Protein AF-A0A3D8J7H8-F1 (afdb_monomer)

Nearest PDB structures (foldseek):
  7yo5-assembly1_B  TM=2.382E-01  e=1.992E+00  Homo sapiens

Organism: NCBI:txid137778

Structure (mmCIF, N/CA/C/O backbone):
data_AF-A0A3D8J7H8-F1
#
_entry.id   AF-A0A3D8J7H8-F1
#
loop_
_atom_site.group_PDB
_atom_site.id
_atom_site.type_symbol
_atom_site.label_atom_id
_atom_site.label_alt_id
_atom_site.label_comp_id
_atom_site.label_asym_id
_atom_site.label_entity_id
_atom_site.label_seq_id
_atom_site.pdbx_PDB_ins_code
_atom_site.Cartn_x
_atom_site.Cartn_y
_atom_site.Cartn_z
_atom_site.occupancy
_atom_site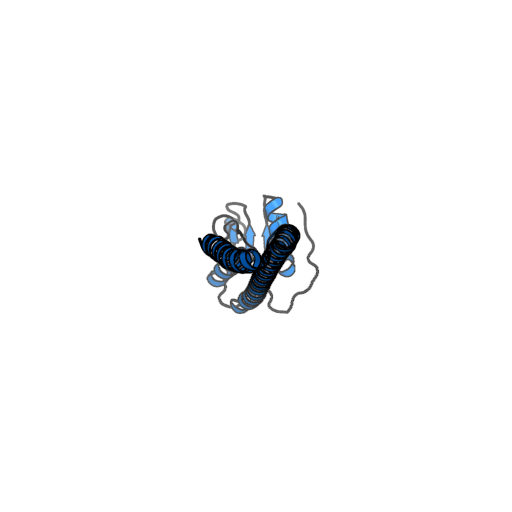.B_iso_or_equiv
_atom_site.auth_seq_id
_atom_site.auth_comp_id
_atom_site.auth_asym_id
_atom_site.auth_atom_id
_atom_site.pdbx_PDB_model_num
ATOM 1 N N . MET A 1 1 ? 0.463 18.679 -15.966 1.00 35.81 1 MET A N 1
ATOM 2 C CA . MET A 1 1 ? 1.624 17.836 -15.620 1.00 35.81 1 MET A CA 1
ATOM 3 C C . MET A 1 1 ? 2.153 18.378 -14.302 1.00 35.81 1 MET A C 1
ATOM 5 O O . MET A 1 1 ? 2.547 19.534 -14.281 1.00 35.81 1 MET A O 1
ATOM 9 N N . PHE A 1 2 ? 1.996 17.644 -13.198 1.00 34.00 2 PHE A N 1
ATOM 10 C CA . PHE A 1 2 ? 2.448 18.079 -11.871 1.00 34.00 2 PHE A CA 1
ATOM 11 C C . PHE A 1 2 ? 3.769 17.370 -11.563 1.00 34.00 2 PHE A C 1
ATOM 13 O O . PHE A 1 2 ? 3.772 16.162 -11.346 1.00 34.00 2 PHE A O 1
ATOM 20 N N . GLU A 1 3 ? 4.879 18.104 -11.587 1.00 35.47 3 GLU A N 1
ATOM 21 C CA . GLU A 1 3 ? 6.181 17.609 -11.134 1.00 35.47 3 GLU A CA 1
ATOM 22 C C . GLU A 1 3 ? 6.319 17.891 -9.635 1.00 35.47 3 GLU A C 1
ATOM 24 O O . GLU A 1 3 ? 6.460 19.035 -9.206 1.00 35.47 3 GLU A O 1
ATOM 29 N N . LEU A 1 4 ? 6.230 16.838 -8.823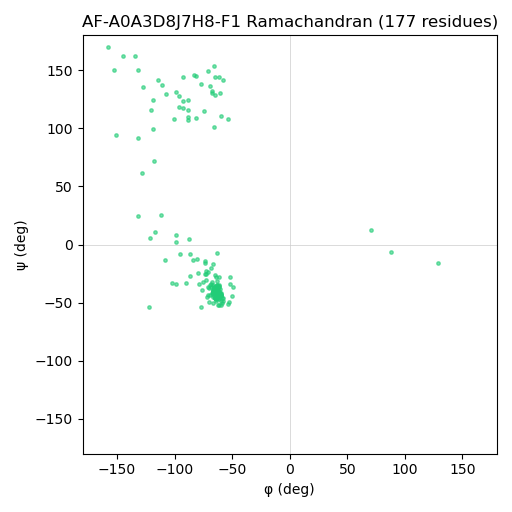 1.00 43.84 4 LEU A N 1
ATOM 30 C CA . LEU A 1 4 ? 6.545 16.896 -7.399 1.00 43.84 4 LEU A CA 1
ATOM 31 C C . LEU A 1 4 ? 8.068 16.777 -7.257 1.00 43.84 4 LEU A C 1
ATOM 33 O O . LEU A 1 4 ? 8.630 15.716 -7.515 1.00 43.84 4 LEU A O 1
ATOM 37 N N . GLN A 1 5 ? 8.743 17.869 -6.891 1.00 46.62 5 GLN A N 1
ATOM 38 C CA . GLN A 1 5 ? 10.196 17.866 -6.690 1.00 46.62 5 GLN A CA 1
ATOM 39 C C . GLN A 1 5 ? 10.588 17.019 -5.456 1.00 46.62 5 GLN A C 1
ATOM 41 O O . GLN A 1 5 ? 9.991 17.204 -4.388 1.00 46.62 5 GLN A O 1
ATOM 46 N N . PRO A 1 6 ? 11.588 16.121 -5.561 1.00 49.47 6 PRO A N 1
ATOM 47 C CA . PRO A 1 6 ? 12.093 15.356 -4.427 1.00 49.47 6 PRO A CA 1
ATOM 48 C C . PRO A 1 6 ? 13.011 16.220 -3.547 1.00 49.47 6 PRO A C 1
ATOM 50 O O . PRO A 1 6 ? 13.825 16.989 -4.050 1.00 49.47 6 PRO A O 1
ATOM 53 N N . GLN A 1 7 ? 12.871 16.101 -2.223 1.00 43.84 7 GLN A N 1
ATOM 54 C CA . GLN A 1 7 ? 13.865 16.589 -1.262 1.00 43.84 7 GLN A CA 1
ATOM 55 C C . GLN A 1 7 ? 14.816 15.435 -0.937 1.00 43.84 7 GLN A C 1
ATOM 57 O O . GLN A 1 7 ? 14.366 14.370 -0.512 1.00 43.84 7 GLN A O 1
ATOM 62 N N . ASP A 1 8 ? 16.108 15.662 -1.162 1.00 45.88 8 ASP A N 1
ATOM 63 C CA . ASP A 1 8 ? 17.180 14.671 -1.078 1.00 45.88 8 ASP A CA 1
ATOM 64 C C . ASP A 1 8 ? 17.402 14.153 0.355 1.00 45.88 8 ASP A C 1
ATOM 66 O O . ASP A 1 8 ? 18.074 14.777 1.174 1.00 45.88 8 ASP A O 1
ATOM 70 N N . PHE A 1 9 ? 16.879 12.959 0.635 1.00 44.41 9 PHE A N 1
ATOM 71 C CA . PHE A 1 9 ? 17.296 12.103 1.748 1.00 44.41 9 PHE A CA 1
ATOM 72 C C . PHE A 1 9 ? 17.612 10.703 1.208 1.00 44.41 9 PHE A C 1
ATOM 74 O O . PHE A 1 9 ? 16.943 9.741 1.569 1.00 44.41 9 PHE A O 1
ATOM 81 N N . LYS A 1 10 ? 18.596 10.569 0.310 1.00 48.72 10 LYS A N 1
ATOM 82 C CA . LYS A 1 10 ? 19.075 9.241 -0.107 1.00 48.72 10 LYS A CA 1
ATOM 83 C C . LYS A 1 10 ? 20.337 8.850 0.643 1.00 48.72 10 LYS A C 1
ATOM 85 O O . LYS A 1 10 ? 21.297 9.621 0.702 1.00 48.72 10 LYS A O 1
ATOM 90 N N . LYS A 1 11 ? 20.343 7.630 1.180 1.00 52.53 11 LYS A N 1
ATOM 91 C CA . LYS A 1 11 ? 21.582 6.909 1.469 1.00 52.53 11 LYS A CA 1
ATOM 92 C C . LYS A 1 11 ? 22.030 6.232 0.175 1.00 52.53 11 LYS A C 1
ATOM 94 O O . LYS A 1 11 ? 21.217 5.837 -0.658 1.00 52.53 11 LYS A O 1
ATOM 99 N N . ASP A 1 12 ? 23.339 6.149 -0.012 1.00 44.75 12 ASP A N 1
ATOM 100 C CA . ASP A 1 12 ? 23.938 5.542 -1.197 1.00 44.75 12 ASP A CA 1
ATOM 101 C C . ASP A 1 12 ? 23.491 4.067 -1.286 1.00 44.75 12 ASP A C 1
ATOM 103 O O . ASP A 1 12 ? 23.830 3.262 -0.416 1.00 44.75 12 ASP A O 1
ATOM 107 N N . GLY A 1 13 ? 22.645 3.739 -2.272 1.00 59.44 13 GLY A N 1
ATOM 108 C CA . GLY A 1 13 ? 22.038 2.412 -2.449 1.00 59.44 13 GLY A CA 1
ATOM 109 C C . GLY A 1 13 ? 20.513 2.377 -2.617 1.00 59.44 13 GLY A C 1
ATOM 110 O O . GLY A 1 13 ? 20.009 1.364 -3.092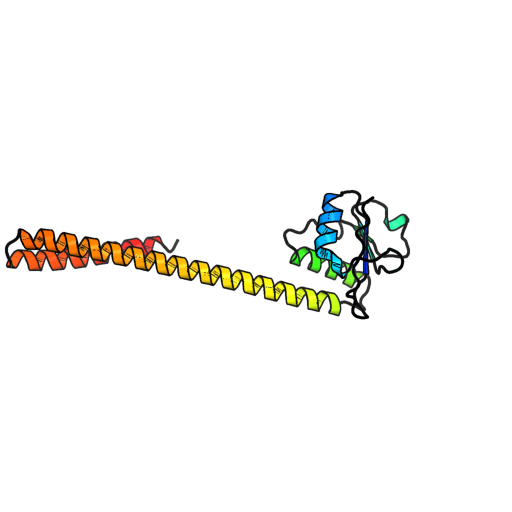 1.00 59.44 13 GLY A O 1
ATOM 111 N N . ASP A 1 14 ? 19.778 3.443 -2.284 1.00 71.75 14 ASP A N 1
ATOM 112 C CA . ASP A 1 14 ? 18.305 3.425 -2.300 1.00 71.75 14 ASP A CA 1
ATOM 113 C C . ASP A 1 14 ? 17.701 3.349 -3.715 1.00 71.75 14 ASP A C 1
ATOM 115 O O . ASP A 1 14 ? 18.084 4.110 -4.612 1.00 71.75 14 ASP A O 1
ATOM 119 N N . VAL A 1 15 ? 16.676 2.505 -3.882 1.00 80.62 15 VAL A N 1
ATOM 120 C CA . VAL A 1 15 ? 15.962 2.293 -5.154 1.00 80.62 15 VAL A CA 1
ATOM 121 C C . VAL A 1 15 ? 15.316 3.591 -5.648 1.00 80.62 15 VAL A C 1
ATOM 123 O O . VAL A 1 15 ? 14.664 4.317 -4.895 1.00 80.62 15 VAL A O 1
ATOM 126 N N . GLY A 1 16 ? 15.544 3.930 -6.914 1.00 88.81 16 GLY A N 1
ATOM 127 C CA . GLY A 1 16 ? 14.945 5.055 -7.623 1.00 88.81 16 GLY A CA 1
ATOM 128 C C . GLY A 1 16 ? 13.734 4.626 -8.444 1.00 88.81 16 GLY A C 1
ATOM 129 O O . GLY A 1 16 ? 13.821 3.733 -9.279 1.00 88.81 16 GLY A O 1
ATOM 130 N N . ILE A 1 17 ? 12.611 5.307 -8.253 1.00 90.94 17 ILE A N 1
ATOM 131 C CA . ILE A 1 17 ? 11.351 5.031 -8.938 1.00 90.94 17 ILE A CA 1
ATOM 132 C C . ILE A 1 17 ? 10.958 6.253 -9.755 1.00 90.94 17 ILE A C 1
ATOM 134 O O . ILE A 1 17 ? 10.793 7.344 -9.208 1.00 90.94 17 ILE A O 1
ATOM 138 N N . TYR A 1 18 ? 10.740 6.072 -11.053 1.00 92.75 18 TYR A N 1
ATOM 139 C CA . TYR A 1 18 ? 10.070 7.082 -11.864 1.00 92.75 18 TYR A CA 1
ATOM 140 C C . TYR A 1 18 ? 8.568 6.789 -11.910 1.00 92.75 18 TYR A C 1
ATOM 142 O O . TYR A 1 18 ? 8.142 5.745 -12.403 1.00 92.75 18 TYR A O 1
ATOM 150 N N . LEU A 1 19 ? 7.751 7.704 -11.387 1.00 93.00 19 LEU A N 1
ATOM 151 C CA . LEU A 1 19 ? 6.294 7.564 -11.377 1.00 93.00 19 LEU A CA 1
ATOM 152 C C . LEU A 1 19 ? 5.684 8.303 -12.573 1.00 93.00 19 LEU A C 1
ATOM 154 O O . LEU A 1 19 ? 5.798 9.524 -12.680 1.00 93.00 19 LEU A O 1
ATOM 158 N N . HIS A 1 20 ? 5.005 7.570 -13.453 1.00 91.75 20 HIS A N 1
ATOM 159 C CA . HIS A 1 20 ? 4.349 8.126 -14.632 1.00 91.75 20 HIS A CA 1
ATOM 160 C C . HIS A 1 20 ? 2.915 7.618 -14.748 1.00 91.75 20 HIS A C 1
ATOM 162 O O . HI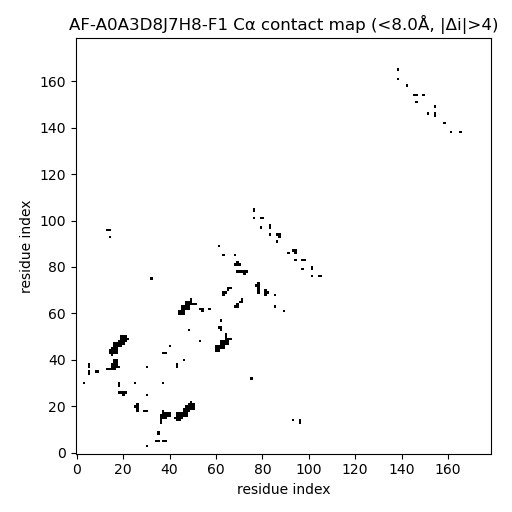S A 1 20 ? 2.674 6.589 -15.371 1.00 91.75 20 HIS A O 1
ATOM 168 N N . CYS A 1 21 ? 1.953 8.348 -14.185 1.00 90.25 21 CYS A N 1
ATOM 169 C CA . CYS A 1 21 ? 0.542 7.970 -14.262 1.00 90.25 21 CYS A CA 1
ATOM 170 C C . CYS A 1 21 ? -0.281 8.974 -15.082 1.00 90.25 21 CYS A C 1
ATOM 172 O O . CYS A 1 21 ? -0.092 10.186 -14.970 1.00 90.25 21 CYS A O 1
ATOM 174 N N . HIS A 1 22 ? -1.231 8.475 -15.871 1.00 90.56 22 HIS A N 1
ATOM 175 C CA . HIS A 1 22 ? -2.290 9.261 -16.493 1.00 90.56 22 HIS A CA 1
ATOM 176 C C . HIS A 1 22 ? -3.370 9.631 -15.471 1.00 90.56 22 HIS A C 1
ATOM 178 O O . HIS A 1 22 ? -3.866 10.759 -15.467 1.00 90.56 22 HIS A O 1
ATOM 184 N N . ASN A 1 23 ? -3.715 8.710 -14.567 1.00 87.88 23 ASN A N 1
ATOM 185 C CA . ASN A 1 23 ? -4.638 8.981 -13.477 1.00 87.88 23 ASN A CA 1
ATOM 186 C C . ASN A 1 23 ? -3.963 9.839 -12.396 1.00 87.88 23 ASN A C 1
ATOM 188 O O . ASN A 1 23 ? -3.038 9.408 -11.700 1.00 87.88 23 ASN A O 1
ATOM 192 N N . ILE A 1 24 ? -4.474 11.059 -12.219 1.00 87.38 24 ILE A N 1
ATOM 193 C CA . ILE A 1 24 ? -3.940 12.025 -11.256 1.00 87.38 24 ILE A CA 1
ATOM 194 C C . ILE A 1 24 ? -4.045 11.542 -9.805 1.00 87.38 24 ILE A C 1
ATOM 196 O O . ILE A 1 24 ? -3.143 11.802 -9.015 1.00 87.38 24 ILE A O 1
ATOM 200 N N . PHE A 1 25 ? -5.098 10.800 -9.453 1.00 87.31 25 PHE A N 1
ATOM 201 C CA . PHE A 1 25 ? -5.273 10.278 -8.100 1.00 87.31 25 PHE A CA 1
ATOM 202 C C . PHE A 1 25 ? -4.234 9.205 -7.795 1.00 87.31 25 PHE A C 1
ATOM 204 O O . PHE A 1 25 ? -3.599 9.265 -6.749 1.00 87.31 25 PHE A O 1
ATOM 211 N N . LEU A 1 26 ? -3.979 8.293 -8.740 1.00 86.50 26 LEU A N 1
ATOM 212 C CA . LEU A 1 26 ? -2.907 7.304 -8.597 1.00 86.50 26 LEU A CA 1
ATOM 213 C C . LEU A 1 26 ? -1.543 7.984 -8.473 1.00 86.50 26 LEU A C 1
ATOM 215 O O . LEU A 1 26 ? -0.760 7.620 -7.600 1.00 86.50 26 LEU A O 1
ATOM 219 N N . SER A 1 27 ? -1.283 9.007 -9.292 1.00 87.19 27 SER A N 1
ATOM 220 C CA . SER A 1 27 ? -0.038 9.774 -9.219 1.00 87.19 27 SER A CA 1
ATOM 221 C C . SER A 1 27 ? 0.159 10.438 -7.853 1.00 87.19 27 SER A C 1
ATOM 223 O O . SER A 1 27 ? 1.265 10.412 -7.321 1.00 87.19 27 SER A O 1
ATOM 225 N N . ILE A 1 28 ? -0.890 11.039 -7.284 1.00 84.62 28 ILE A N 1
ATOM 226 C CA . ILE A 1 28 ? -0.824 11.711 -5.980 1.00 84.62 28 ILE A CA 1
ATOM 227 C C . ILE A 1 28 ? -0.659 10.684 -4.858 1.00 84.62 28 ILE A C 1
ATOM 229 O O . ILE A 1 28 ? 0.225 10.834 -4.018 1.00 84.62 28 ILE A O 1
ATOM 233 N N . SER A 1 29 ? -1.486 9.636 -4.847 1.00 86.44 29 SER A N 1
ATOM 234 C CA . SER A 1 29 ? -1.472 8.615 -3.800 1.00 86.44 29 SER A CA 1
ATOM 235 C C . SER A 1 29 ? -0.142 7.870 -3.759 1.00 86.44 29 SER A C 1
ATOM 237 O O . SER A 1 29 ? 0.503 7.828 -2.713 1.00 86.44 29 SER A O 1
ATOM 239 N N . LEU A 1 30 ? 0.316 7.337 -4.895 1.00 87.50 30 LEU A N 1
ATOM 240 C CA . LEU A 1 30 ? 1.605 6.648 -4.968 1.00 87.50 30 LEU A CA 1
ATOM 241 C C . LEU A 1 30 ? 2.761 7.616 -4.723 1.00 87.50 30 LEU A C 1
ATOM 243 O O . LEU A 1 30 ? 3.710 7.267 -4.029 1.00 87.50 30 LEU A O 1
ATOM 247 N N . GLY A 1 31 ? 2.660 8.851 -5.220 1.00 88.44 31 GLY A N 1
ATOM 248 C CA . GLY A 1 31 ? 3.678 9.868 -4.988 1.00 88.44 31 GLY A CA 1
ATOM 249 C C . GLY A 1 31 ? 3.857 10.210 -3.506 1.00 88.44 31 GLY A C 1
ATOM 250 O O . GLY A 1 31 ? 4.978 10.441 -3.059 1.00 88.44 31 GLY A O 1
ATOM 251 N N . PHE A 1 32 ? 2.774 10.190 -2.725 1.00 86.62 32 PHE A N 1
ATOM 252 C CA . PHE A 1 32 ? 2.832 10.384 -1.278 1.00 86.62 32 PHE A CA 1
ATOM 253 C C . PHE A 1 32 ? 3.552 9.227 -0.574 1.00 86.62 32 PHE A C 1
ATOM 255 O O . PHE A 1 32 ? 4.474 9.469 0.204 1.00 86.62 32 PHE A O 1
ATOM 262 N N . TYR A 1 33 ? 3.171 7.978 -0.863 1.00 85.25 33 TYR A N 1
ATOM 263 C CA . TYR A 1 33 ? 3.754 6.810 -0.193 1.00 85.25 33 TYR A CA 1
ATOM 264 C C . TYR A 1 33 ? 5.190 6.509 -0.628 1.00 85.25 33 TYR A C 1
ATOM 266 O O . TYR A 1 33 ? 5.978 6.012 0.170 1.00 85.25 33 TYR A O 1
ATOM 274 N N . LEU A 1 34 ? 5.543 6.828 -1.874 1.00 86.56 34 LEU A N 1
ATOM 275 C CA . LEU A 1 34 ? 6.852 6.530 -2.456 1.00 86.56 34 LEU A CA 1
ATOM 276 C C . LEU A 1 34 ? 7.806 7.724 -2.430 1.00 86.56 34 LEU A C 1
ATOM 278 O O . LEU A 1 34 ? 8.873 7.641 -3.029 1.00 86.56 34 LEU A O 1
ATOM 282 N N . LYS A 1 35 ? 7.461 8.830 -1.757 1.00 85.00 35 LYS A N 1
ATOM 283 C CA . LYS A 1 35 ? 8.196 10.107 -1.823 1.00 85.00 35 LYS A CA 1
ATOM 284 C C . LYS A 1 35 ? 9.714 9.975 -1.623 1.00 85.00 35 LYS A C 1
ATOM 286 O O . LYS A 1 35 ? 10.459 10.690 -2.282 1.00 85.00 35 LYS A O 1
ATOM 291 N N . GLY A 1 36 ? 10.168 9.073 -0.748 1.00 82.88 36 GLY A N 1
ATOM 292 C CA . GLY A 1 36 ? 11.597 8.817 -0.500 1.00 82.88 36 GLY A CA 1
ATOM 293 C C . GLY A 1 36 ? 12.327 8.056 -1.618 1.00 82.88 36 GLY A C 1
ATOM 294 O O . GLY A 1 36 ? 13.551 8.078 -1.679 1.00 82.88 36 GLY A O 1
ATOM 295 N N . HIS A 1 37 ? 11.585 7.422 -2.524 1.00 84.94 37 HIS A N 1
ATOM 296 C CA . HIS A 1 37 ? 12.105 6.634 -3.641 1.00 84.94 37 HIS A CA 1
ATOM 297 C C . HIS A 1 37 ? 11.911 7.325 -4.998 1.00 84.94 37 HIS A C 1
ATOM 299 O O . HIS A 1 37 ? 12.506 6.890 -5.982 1.00 84.94 37 HIS A O 1
ATOM 305 N N . LEU A 1 38 ? 11.096 8.386 -5.084 1.00 90.44 38 LEU A N 1
ATOM 306 C CA . LEU A 1 38 ? 10.822 9.074 -6.348 1.00 90.44 38 LEU A CA 1
ATOM 307 C C . LEU A 1 38 ? 12.076 9.749 -6.911 1.00 90.44 38 LEU A C 1
ATOM 309 O O . LEU A 1 38 ? 12.721 10.547 -6.236 1.00 90.44 38 LEU A O 1
ATOM 313 N N . ASN A 1 39 ? 12.371 9.476 -8.178 1.00 90.25 39 ASN A N 1
ATOM 314 C CA . ASN A 1 39 ? 13.507 10.026 -8.903 1.00 90.25 39 ASN A CA 1
ATOM 315 C C . ASN A 1 39 ? 13.100 10.511 -10.298 1.00 90.25 39 ASN A C 1
ATOM 317 O O . ASN A 1 39 ? 12.062 10.134 -10.846 1.00 90.25 39 ASN A O 1
ATOM 321 N N . THR A 1 40 ? 13.956 11.342 -10.894 1.00 89.88 40 THR A N 1
ATOM 322 C CA . THR A 1 40 ? 13.876 11.655 -12.323 1.00 89.88 40 THR A CA 1
ATOM 323 C C . THR A 1 40 ? 14.171 10.405 -13.148 1.00 89.88 40 THR A C 1
ATOM 325 O O . THR A 1 40 ? 14.902 9.524 -12.696 1.00 89.88 40 THR A O 1
ATOM 328 N N . LEU A 1 41 ? 13.637 10.344 -14.371 1.00 87.56 41 LEU A N 1
ATOM 329 C CA . LEU A 1 41 ? 13.775 9.187 -15.262 1.00 87.56 41 LEU A CA 1
ATOM 330 C C . LEU A 1 41 ? 15.234 8.712 -15.405 1.00 87.56 41 LEU A C 1
ATOM 332 O O . LEU A 1 41 ? 15.496 7.523 -15.284 1.00 87.56 41 LEU A O 1
ATOM 336 N N . ASP A 1 42 ? 16.180 9.639 -15.575 1.00 85.88 42 ASP A N 1
ATOM 337 C CA . ASP A 1 42 ? 17.605 9.321 -15.775 1.00 85.88 42 ASP A CA 1
ATOM 338 C C . ASP A 1 42 ? 18.286 8.676 -14.554 1.00 85.88 42 ASP A C 1
ATOM 340 O O . ASP A 1 42 ? 19.381 8.131 -14.665 1.00 85.88 42 ASP A O 1
ATOM 344 N N . LYS A 1 43 ? 17.666 8.779 -13.373 1.00 86.00 43 LYS A N 1
ATOM 345 C CA . LYS A 1 43 ? 18.178 8.266 -12.092 1.00 86.00 43 LYS A CA 1
ATOM 346 C C . LYS A 1 43 ? 17.272 7.186 -11.494 1.00 86.00 43 LYS A C 1
ATOM 348 O O . LYS A 1 43 ? 17.392 6.879 -10.305 1.00 86.00 43 LYS A O 1
ATOM 353 N N . ALA A 1 44 ? 16.302 6.701 -12.259 1.00 88.56 44 ALA A N 1
ATOM 354 C CA . ALA A 1 44 ? 15.380 5.675 -11.812 1.00 88.56 44 ALA A CA 1
ATOM 355 C C . ALA A 1 44 ? 15.902 4.287 -12.188 1.00 88.56 44 ALA A C 1
ATOM 357 O O . ALA A 1 44 ? 16.477 4.104 -13.256 1.00 88.56 44 ALA A O 1
ATOM 358 N N . ASP A 1 45 ? 15.660 3.315 -11.317 1.00 86.50 45 ASP A N 1
ATOM 359 C CA . ASP A 1 45 ? 15.947 1.904 -11.559 1.00 86.50 45 ASP A CA 1
ATOM 360 C C . ASP A 1 45 ? 14.782 1.216 -12.280 1.00 86.50 45 ASP A C 1
ATOM 362 O O . ASP A 1 45 ? 14.987 0.239 -12.996 1.00 86.50 45 ASP A O 1
ATOM 366 N N . PHE A 1 46 ? 13.553 1.720 -12.110 1.00 89.88 46 PHE A N 1
ATOM 367 C CA . PHE A 1 46 ? 12.365 1.266 -12.836 1.00 89.88 46 PHE A CA 1
ATOM 368 C C . PHE A 1 46 ? 11.250 2.323 -12.856 1.00 89.88 46 PHE A C 1
ATOM 370 O O . PHE A 1 46 ? 11.303 3.347 -12.167 1.00 89.88 46 PHE A O 1
ATOM 377 N N . ILE A 1 47 ? 10.225 2.061 -13.668 1.00 91.31 47 ILE A N 1
ATOM 378 C CA . ILE A 1 47 ? 9.070 2.938 -13.880 1.00 91.31 47 ILE A CA 1
ATOM 379 C C . ILE A 1 47 ? 7.817 2.299 -13.281 1.00 91.31 47 ILE A C 1
ATOM 381 O O . ILE A 1 47 ? 7.580 1.117 -13.505 1.00 91.31 47 ILE A O 1
ATOM 385 N N . ILE A 1 48 ? 6.977 3.074 -12.592 1.00 92.94 48 ILE A N 1
ATOM 386 C CA . ILE A 1 48 ? 5.602 2.678 -12.239 1.00 92.94 48 ILE A CA 1
ATOM 387 C C . ILE A 1 48 ? 4.627 3.475 -13.103 1.00 92.94 48 ILE A C 1
ATOM 389 O O . ILE A 1 48 ? 4.731 4.703 -13.178 1.00 92.94 48 ILE A O 1
ATOM 393 N N . THR A 1 49 ? 3.674 2.801 -13.750 1.00 92.88 49 THR A N 1
ATOM 394 C CA . THR A 1 49 ? 2.730 3.464 -14.660 1.00 92.88 49 THR A CA 1
ATOM 395 C C . THR A 1 49 ? 1.385 2.750 -14.788 1.00 92.88 49 THR A C 1
ATOM 397 O O . THR A 1 49 ? 1.302 1.532 -14.689 1.00 92.88 49 THR A O 1
ATOM 400 N N . ASP A 1 50 ? 0.319 3.509 -15.046 1.00 91.19 50 ASP A N 1
ATOM 401 C CA . ASP A 1 50 ? -0.995 3.018 -15.494 1.00 91.19 50 ASP A CA 1
ATOM 402 C C . ASP A 1 50 ? -1.183 3.155 -17.023 1.00 91.19 50 ASP A C 1
ATOM 404 O O . ASP A 1 50 ? -2.242 2.829 -17.563 1.00 91.19 50 ASP A O 1
ATOM 408 N N . VAL A 1 51 ? -0.165 3.637 -17.745 1.00 89.50 51 VAL A N 1
ATOM 409 C CA . VAL A 1 51 ? -0.230 3.885 -19.187 1.00 89.50 51 VAL A CA 1
ATOM 410 C C . VAL A 1 51 ? 0.159 2.629 -19.957 1.00 89.50 51 VAL A C 1
ATOM 412 O O . VAL A 1 51 ? 1.301 2.171 -19.931 1.00 89.50 51 VAL A O 1
ATOM 415 N N . VAL A 1 52 ? -0.792 2.086 -20.712 1.00 85.69 52 VAL A N 1
ATOM 416 C CA . VAL A 1 52 ? -0.571 0.883 -21.523 1.00 85.69 52 VAL A CA 1
ATOM 417 C C . VAL A 1 52 ? 0.456 1.152 -22.632 1.00 85.69 52 VAL A C 1
ATOM 419 O O . VAL A 1 52 ? 0.454 2.212 -23.255 1.00 85.69 52 VAL A O 1
ATOM 422 N N . ASN A 1 53 ? 1.289 0.151 -22.940 1.00 80.88 53 ASN A N 1
ATOM 423 C CA . ASN A 1 53 ? 2.344 0.174 -23.968 1.00 80.88 53 ASN A CA 1
ATOM 424 C C . ASN A 1 53 ? 3.566 1.063 -23.664 1.00 80.88 53 ASN A C 1
ATOM 426 O O . ASN A 1 53 ? 4.390 1.264 -24.560 1.00 80.88 53 ASN A O 1
ATOM 430 N N . LEU A 1 54 ? 3.738 1.557 -22.434 1.00 79.56 54 LEU A N 1
ATOM 431 C CA . LEU A 1 54 ? 4.913 2.364 -22.081 1.00 79.56 54 LEU A CA 1
ATOM 432 C C . LEU A 1 54 ? 6.235 1.574 -22.169 1.00 79.56 54 LEU A C 1
ATOM 434 O O . LEU A 1 54 ? 7.273 2.140 -22.506 1.00 79.56 54 LEU A O 1
ATOM 438 N N . GLU A 1 55 ? 6.178 0.256 -21.975 1.00 72.50 55 GLU A N 1
ATOM 439 C CA . GLU A 1 55 ? 7.294 -0.688 -22.169 1.00 72.50 55 GLU A CA 1
ATOM 440 C C . GLU A 1 55 ? 7.961 -0.568 -23.544 1.00 72.50 55 GLU A C 1
ATOM 442 O O . GLU A 1 55 ? 9.174 -0.711 -23.671 1.00 72.50 55 GLU A O 1
ATOM 447 N N . LYS A 1 56 ? 7.187 -0.247 -24.590 1.00 75.62 56 LYS A N 1
ATOM 448 C CA . LYS A 1 56 ? 7.719 -0.077 -25.952 1.00 75.62 56 LYS A CA 1
ATOM 449 C C . LYS A 1 56 ? 8.556 1.195 -26.093 1.00 75.62 56 LYS A C 1
ATOM 451 O O . LYS A 1 56 ? 9.379 1.287 -26.997 1.00 75.62 56 LYS A O 1
ATOM 456 N N . LYS A 1 57 ? 8.315 2.185 -25.228 1.00 76.69 57 LYS A N 1
ATOM 457 C CA . LYS A 1 57 ? 9.000 3.482 -25.220 1.00 76.69 57 LYS A CA 1
ATOM 458 C C . LYS A 1 57 ? 10.248 3.462 -24.336 1.00 76.69 57 LYS A C 1
ATOM 460 O O . LYS A 1 57 ? 11.225 4.130 -24.660 1.00 76.69 57 LYS A O 1
ATOM 465 N N . TYR A 1 58 ? 10.224 2.696 -23.248 1.00 76.62 58 TYR A N 1
ATOM 466 C CA . TYR A 1 58 ? 11.311 2.617 -22.273 1.00 76.62 58 TYR A CA 1
ATOM 467 C C . TYR A 1 58 ? 11.882 1.200 -22.214 1.00 76.62 58 TYR A C 1
ATOM 469 O O . TYR A 1 58 ? 11.695 0.480 -21.247 1.00 76.62 58 TYR A O 1
ATOM 477 N N . THR A 1 59 ? 12.608 0.793 -23.257 1.00 72.50 59 THR A N 1
ATOM 478 C CA . THR A 1 59 ? 13.182 -0.564 -23.352 1.00 72.50 59 THR A CA 1
ATOM 479 C C . THR A 1 59 ? 14.385 -0.799 -22.435 1.00 72.50 59 THR A C 1
ATOM 481 O O . THR A 1 59 ? 14.819 -1.933 -22.269 1.00 72.50 59 THR A O 1
ATOM 484 N N . HIS A 1 60 ? 14.963 0.272 -21.889 1.00 76.31 60 HIS A N 1
ATOM 485 C CA . HIS A 1 60 ? 16.147 0.242 -21.028 1.00 76.31 60 HIS A CA 1
ATOM 486 C C . HIS A 1 60 ? 15.797 0.222 -19.537 1.00 76.31 60 HIS A C 1
ATOM 488 O O . HIS A 1 60 ? 16.696 0.061 -18.716 1.00 76.31 60 HIS A O 1
ATOM 494 N N . LEU A 1 61 ? 14.516 0.396 -19.193 1.00 81.44 61 LEU A N 1
ATOM 495 C CA . LEU A 1 61 ? 14.043 0.405 -17.819 1.00 81.44 61 LEU A CA 1
ATOM 496 C C . LEU A 1 61 ? 12.891 -0.587 -17.646 1.00 81.44 61 LEU A C 1
ATOM 498 O O . LEU A 1 61 ? 11.971 -0.612 -18.463 1.00 81.44 61 LEU A O 1
ATOM 502 N N . PRO A 1 62 ? 12.903 -1.379 -16.571 1.00 88.38 62 PRO A N 1
ATOM 503 C CA . PRO A 1 62 ? 11.761 -2.189 -16.184 1.00 88.38 62 PRO A CA 1
ATOM 504 C C . PRO A 1 62 ? 10.528 -1.313 -15.950 1.00 88.38 62 PRO A C 1
ATOM 506 O O . PRO A 1 62 ? 10.625 -0.221 -15.384 1.00 88.38 62 PRO A O 1
ATOM 509 N N . VAL A 1 63 ? 9.359 -1.802 -16.358 1.00 90.06 63 VAL A N 1
ATOM 510 C CA . VAL A 1 63 ? 8.085 -1.092 -16.199 1.00 90.06 63 VAL A CA 1
ATOM 511 C C . VAL A 1 63 ? 7.138 -1.941 -15.360 1.00 90.06 63 VAL A C 1
ATOM 513 O O . VAL A 1 63 ? 6.738 -3.025 -15.771 1.00 90.06 63 VAL A O 1
ATOM 516 N N . CYS A 1 64 ? 6.791 -1.426 -14.185 1.00 91.31 64 CYS A N 1
ATOM 517 C CA . CYS A 1 64 ? 5.771 -1.947 -13.290 1.00 91.31 64 CYS A CA 1
ATOM 518 C C . CYS A 1 64 ? 4.418 -1.335 -13.673 1.00 91.31 64 CYS A C 1
ATOM 520 O O . CYS A 1 64 ? 4.179 -0.135 -13.493 1.00 91.31 64 CYS A O 1
ATOM 522 N N . MET A 1 65 ? 3.536 -2.156 -14.233 1.00 90.44 65 MET A N 1
ATOM 523 C CA . MET A 1 65 ? 2.209 -1.749 -14.683 1.00 90.44 65 MET A CA 1
ATOM 524 C C . MET A 1 65 ? 1.177 -1.857 -13.557 1.00 90.44 65 MET A C 1
ATOM 526 O O . MET A 1 65 ? 0.936 -2.935 -13.006 1.00 90.44 65 MET A O 1
ATOM 530 N N . ILE A 1 66 ? 0.490 -0.755 -13.262 1.00 89.25 66 ILE A N 1
ATOM 531 C CA . ILE A 1 66 ? -0.631 -0.730 -12.320 1.00 89.25 66 ILE A CA 1
ATOM 532 C C . ILE A 1 66 ? -1.802 -1.527 -12.910 1.00 89.25 66 ILE A C 1
ATOM 534 O O . ILE A 1 66 ? -2.192 -1.329 -14.060 1.00 89.25 66 ILE A O 1
ATOM 538 N N . GLY A 1 67 ? -2.360 -2.440 -12.116 1.00 84.56 67 GLY A N 1
ATOM 539 C CA . GLY A 1 67 ? -3.410 -3.379 -12.514 1.00 84.56 67 GLY A CA 1
ATOM 540 C C . GLY A 1 67 ? -2.904 -4.699 -13.108 1.00 84.56 67 GLY A C 1
ATOM 541 O O . GLY A 1 67 ? -3.718 -5.590 -13.334 1.00 84.56 67 GLY A O 1
ATOM 542 N N . ARG A 1 68 ? -1.589 -4.843 -13.336 1.00 86.75 68 ARG A N 1
ATOM 543 C CA . ARG A 1 68 ? -0.957 -6.099 -13.783 1.00 86.75 68 ARG A CA 1
ATOM 544 C C . ARG A 1 68 ? 0.126 -6.573 -12.816 1.00 86.75 68 ARG A C 1
ATOM 546 O O . ARG A 1 68 ? 0.076 -7.708 -12.359 1.00 86.75 68 ARG A O 1
ATOM 553 N N . ASP A 1 69 ? 1.076 -5.692 -12.521 1.00 87.12 69 ASP A N 1
ATOM 554 C CA . ASP A 1 69 ? 2.231 -5.968 -11.663 1.00 87.12 69 ASP A CA 1
ATOM 555 C C . ASP A 1 69 ? 2.030 -5.360 -10.267 1.00 87.12 69 ASP A C 1
ATOM 557 O O . ASP A 1 69 ? 2.458 -5.930 -9.270 1.00 87.12 69 ASP A O 1
ATOM 561 N N . LEU A 1 70 ? 1.336 -4.217 -10.202 1.00 87.94 70 LEU A N 1
ATOM 562 C CA . LEU A 1 70 ? 0.903 -3.577 -8.964 1.00 87.94 70 LEU A CA 1
ATOM 563 C C . LEU A 1 70 ? -0.624 -3.498 -8.943 1.00 87.94 70 LEU A C 1
ATOM 565 O O . LEU A 1 70 ? -1.224 -2.618 -9.566 1.00 87.94 70 LEU A O 1
ATOM 569 N N . TYR A 1 71 ? -1.272 -4.423 -8.247 1.00 84.62 71 TYR A N 1
ATOM 570 C CA . TYR A 1 71 ? -2.712 -4.376 -8.013 1.00 84.62 71 TYR A CA 1
ATOM 571 C C . TYR A 1 71 ? -3.042 -3.253 -7.036 1.00 84.62 71 TYR A C 1
ATOM 573 O O . TYR A 1 71 ? -2.231 -2.939 -6.167 1.00 84.62 71 TYR A O 1
ATOM 581 N N . THR A 1 72 ? -4.230 -2.650 -7.173 1.00 71.81 72 THR A N 1
ATOM 582 C CA . THR A 1 72 ? -4.713 -1.621 -6.243 1.00 71.81 72 THR A CA 1
ATOM 583 C C . THR A 1 72 ? -4.648 -2.173 -4.818 1.00 71.81 72 THR A C 1
ATOM 585 O O . THR A 1 72 ? -5.422 -3.074 -4.493 1.00 71.81 72 THR A O 1
ATOM 588 N N . PRO A 1 73 ? -3.711 -1.692 -3.989 1.00 65.81 73 PRO A N 1
ATOM 589 C CA . PRO A 1 73 ? -3.439 -2.323 -2.713 1.00 65.81 73 PRO A CA 1
ATOM 590 C C . PRO A 1 73 ? -4.469 -1.859 -1.681 1.00 65.81 73 PRO A C 1
ATOM 592 O O . PRO A 1 73 ? -4.890 -0.699 -1.692 1.00 65.81 73 PRO A O 1
ATOM 595 N N . CYS A 1 74 ? -4.863 -2.751 -0.772 1.00 60.69 74 CYS A N 1
ATOM 596 C CA . CYS A 1 74 ? -5.760 -2.417 0.334 1.00 60.69 74 CYS A CA 1
ATOM 597 C C . CYS A 1 74 ? -4.991 -1.824 1.530 1.00 60.69 74 CYS A C 1
ATOM 599 O O . CYS A 1 74 ? -5.602 -1.239 2.425 1.00 60.69 74 CYS A O 1
ATOM 601 N N . SER A 1 75 ? -3.655 -1.939 1.545 1.00 79.81 75 SER A N 1
ATOM 602 C CA . SER A 1 75 ? -2.770 -1.346 2.555 1.00 79.81 75 SER A CA 1
ATOM 603 C C . SER A 1 75 ? -1.427 -0.880 1.977 1.00 79.81 75 SER A C 1
ATOM 605 O O . SER A 1 75 ? -0.992 -1.304 0.906 1.00 79.81 75 SER A O 1
ATOM 607 N N . VAL A 1 76 ? -0.725 -0.013 2.716 1.00 80.12 76 VAL A N 1
ATOM 608 C CA . VAL A 1 76 ? 0.641 0.416 2.360 1.00 80.12 76 VAL A CA 1
ATOM 609 C C . VAL A 1 76 ? 1.595 -0.779 2.352 1.00 80.12 76 VAL A C 1
ATOM 611 O O . VAL A 1 76 ? 2.419 -0.893 1.451 1.00 80.12 76 VAL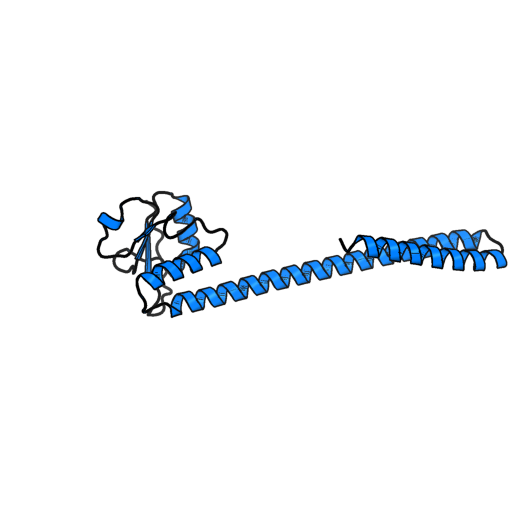 A O 1
ATOM 614 N N . TYR A 1 77 ? 1.454 -1.702 3.307 1.00 83.12 77 TYR A N 1
ATOM 615 C CA . TYR A 1 77 ? 2.263 -2.917 3.367 1.00 83.12 77 TYR A CA 1
ATOM 616 C C . TYR A 1 77 ? 2.139 -3.759 2.089 1.00 83.12 77 TYR A C 1
ATOM 618 O O . TYR A 1 77 ? 3.152 -4.120 1.494 1.00 83.12 77 TYR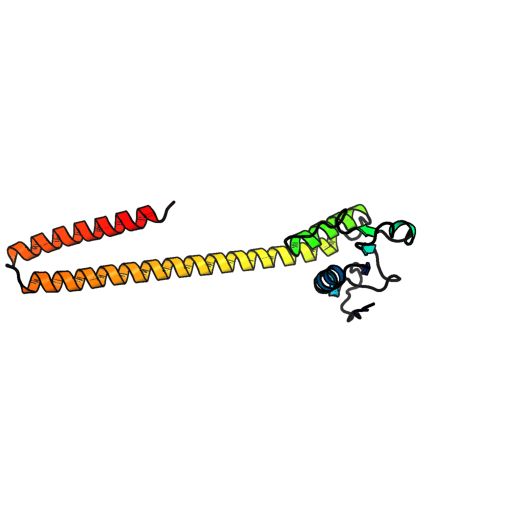 A O 1
ATOM 626 N N . GLU A 1 78 ? 0.912 -4.014 1.622 1.00 83.00 78 GLU A N 1
ATOM 627 C CA . GLU A 1 78 ? 0.668 -4.779 0.391 1.00 83.00 78 GLU A CA 1
ATOM 628 C C . GLU A 1 78 ? 1.265 -4.105 -0.845 1.00 83.00 78 GLU A C 1
ATOM 630 O O . GLU A 1 78 ? 1.760 -4.790 -1.739 1.00 83.00 78 GLU A O 1
ATOM 635 N N . MET A 1 79 ? 1.248 -2.770 -0.895 1.00 87.44 79 MET A N 1
ATOM 636 C CA . MET A 1 79 ? 1.889 -2.015 -1.969 1.00 87.44 79 MET A CA 1
ATOM 637 C C . MET A 1 79 ? 3.400 -2.272 -1.994 1.00 87.44 79 MET A C 1
ATOM 639 O O . MET A 1 79 ? 3.951 -2.626 -3.033 1.00 87.44 79 MET A O 1
ATOM 643 N N . PHE A 1 80 ? 4.073 -2.117 -0.851 1.00 86.00 80 PHE A N 1
ATOM 644 C CA . PHE A 1 80 ? 5.520 -2.320 -0.755 1.00 86.00 80 PHE A CA 1
ATOM 645 C C . PHE A 1 80 ? 5.921 -3.785 -0.965 1.00 86.00 80 PHE A C 1
ATOM 647 O O . PHE A 1 80 ? 6.978 -4.035 -1.538 1.00 86.00 80 PHE A O 1
ATOM 654 N N . ALA A 1 81 ? 5.084 -4.745 -0.564 1.00 84.88 81 ALA A N 1
ATOM 655 C CA . ALA A 1 81 ? 5.314 -6.164 -0.825 1.00 84.88 81 ALA A CA 1
ATOM 656 C C . ALA A 1 81 ? 5.281 -6.475 -2.330 1.00 84.88 81 ALA A C 1
ATOM 658 O O . ALA A 1 81 ? 6.211 -7.079 -2.850 1.00 84.88 81 ALA A O 1
ATOM 659 N N . GLN A 1 82 ? 4.274 -5.978 -3.053 1.00 88.12 82 GLN A N 1
ATOM 660 C CA . GLN A 1 82 ? 4.186 -6.163 -4.506 1.00 88.12 82 GLN A CA 1
ATOM 661 C C . GLN A 1 82 ? 5.327 -5.465 -5.256 1.00 88.12 82 GLN A C 1
ATOM 663 O O . GLN A 1 82 ? 5.855 -6.005 -6.227 1.00 88.12 82 GLN A O 1
ATOM 668 N N . LEU A 1 83 ? 5.745 -4.280 -4.800 1.00 87.19 83 LEU A N 1
ATOM 669 C CA . LEU A 1 83 ? 6.911 -3.595 -5.362 1.00 87.19 83 LEU A CA 1
ATOM 670 C C . LEU A 1 83 ? 8.210 -4.359 -5.094 1.00 87.19 83 LEU A C 1
ATOM 672 O O . LEU A 1 83 ? 9.047 -4.453 -5.991 1.00 87.19 83 LEU A O 1
ATOM 676 N N . HIS A 1 84 ? 8.367 -4.927 -3.895 1.00 83.94 84 HIS A N 1
ATOM 677 C CA . HIS A 1 84 ? 9.489 -5.806 -3.564 1.00 83.94 84 HIS A CA 1
ATOM 678 C C . HIS A 1 84 ? 9.502 -7.026 -4.484 1.00 83.94 84 HIS A C 1
ATOM 680 O O . HIS A 1 84 ? 10.538 -7.305 -5.088 1.00 83.94 84 HIS A O 1
ATOM 686 N N . ASP A 1 85 ? 8.364 -7.699 -4.656 1.00 84.81 85 ASP A N 1
ATOM 687 C CA . ASP A 1 85 ? 8.247 -8.861 -5.534 1.00 84.81 85 ASP A CA 1
ATOM 688 C C . ASP A 1 85 ? 8.610 -8.483 -6.971 1.00 84.81 85 ASP A C 1
ATOM 690 O O . ASP A 1 85 ? 9.493 -9.104 -7.563 1.00 84.81 85 ASP A O 1
ATOM 694 N N . PHE A 1 86 ? 8.004 -7.429 -7.528 1.00 86.19 86 PHE A N 1
ATOM 695 C CA . PHE A 1 86 ? 8.323 -6.943 -8.872 1.00 86.19 86 PHE A CA 1
ATOM 696 C C . PHE A 1 86 ? 9.824 -6.680 -9.030 1.00 86.19 86 PHE A C 1
ATOM 698 O O . PHE A 1 86 ? 10.463 -7.191 -9.951 1.00 86.19 86 PHE A O 1
ATOM 705 N N . TYR A 1 87 ? 10.411 -5.924 -8.104 1.00 78.19 87 TYR A N 1
ATOM 706 C CA . TYR A 1 87 ? 11.812 -5.541 -8.189 1.00 78.19 87 TYR A CA 1
ATOM 707 C C . TYR A 1 87 ? 12.760 -6.735 -8.010 1.00 78.19 87 TYR A C 1
ATOM 709 O O . TYR A 1 87 ? 13.786 -6.817 -8.683 1.00 78.19 87 TYR A O 1
ATOM 717 N N . SER A 1 88 ? 12.396 -7.710 -7.177 1.00 74.00 88 SER A N 1
ATOM 718 C CA . SER A 1 88 ? 13.165 -8.942 -6.961 1.00 74.00 88 SER A CA 1
ATOM 719 C C . SER A 1 88 ? 13.271 -9.800 -8.224 1.00 74.00 88 SER A C 1
ATOM 721 O O . SER A 1 88 ? 14.314 -10.409 -8.463 1.00 74.00 88 SER A O 1
ATOM 723 N N . HIS A 1 89 ? 12.228 -9.816 -9.060 1.00 71.62 89 HIS A N 1
ATOM 724 C CA . HIS A 1 89 ? 12.247 -10.511 -10.354 1.00 71.62 89 HIS A CA 1
ATOM 725 C C . HIS A 1 89 ? 13.114 -9.803 -11.400 1.00 71.62 89 HIS A C 1
ATOM 727 O O . HIS A 1 89 ? 13.601 -10.431 -12.339 1.00 71.62 89 HIS A O 1
ATOM 733 N N . VAL A 1 90 ? 13.297 -8.496 -11.243 1.00 69.94 90 VAL A N 1
ATOM 734 C CA . VAL A 1 90 ? 13.926 -7.622 -12.230 1.00 69.94 90 VAL A CA 1
ATOM 735 C C . VAL A 1 90 ? 15.401 -7.358 -11.909 1.00 69.94 90 VAL A C 1
ATOM 737 O O . VAL A 1 90 ? 16.217 -7.239 -12.822 1.00 69.94 90 VAL A O 1
ATOM 740 N N . ASN A 1 91 ? 15.772 -7.283 -10.628 1.00 62.41 91 ASN A N 1
ATOM 741 C CA . ASN A 1 91 ? 17.130 -6.967 -10.198 1.00 62.41 91 ASN A CA 1
ATOM 742 C C . ASN A 1 91 ? 17.466 -7.619 -8.838 1.00 62.41 91 ASN A C 1
ATOM 744 O O . ASN A 1 91 ? 17.231 -7.061 -7.766 1.00 62.41 91 ASN A O 1
ATOM 748 N N . ALA A 1 92 ? 18.088 -8.804 -8.870 1.00 53.69 92 ALA A N 1
ATOM 749 C CA . ALA A 1 92 ? 18.394 -9.622 -7.686 1.00 53.69 92 ALA A CA 1
ATOM 750 C C . ALA A 1 92 ? 19.374 -8.982 -6.668 1.00 53.69 92 ALA A C 1
ATOM 752 O O . ALA A 1 92 ? 19.601 -9.541 -5.595 1.00 53.69 92 ALA A O 1
ATOM 753 N N . LYS A 1 93 ? 19.983 -7.827 -6.979 1.00 50.78 93 LYS A N 1
ATOM 754 C CA . LYS A 1 93 ? 21.047 -7.206 -6.167 1.00 50.78 93 LYS A CA 1
ATOM 755 C C . LYS A 1 93 ? 20.580 -6.282 -5.029 1.00 50.78 93 LYS A C 1
ATOM 757 O O . LYS A 1 93 ? 21.433 -5.904 -4.233 1.00 50.78 93 LYS A O 1
ATOM 762 N N . GLN A 1 94 ? 19.293 -5.932 -4.897 1.00 54.22 94 GLN A N 1
ATOM 763 C CA . GLN A 1 94 ? 18.828 -5.008 -3.830 1.00 54.22 94 GLN A CA 1
ATOM 764 C C . GLN A 1 94 ? 17.597 -5.491 -3.033 1.00 54.22 94 GLN A C 1
ATOM 766 O O . GLN A 1 94 ? 16.905 -4.698 -2.396 1.00 54.22 94 GLN A O 1
ATOM 771 N N . VAL A 1 95 ? 17.368 -6.808 -2.985 1.00 51.84 95 VAL A N 1
ATOM 772 C CA . VAL A 1 95 ? 16.320 -7.474 -2.175 1.00 51.84 95 VAL A CA 1
ATOM 773 C C . VAL A 1 95 ? 16.348 -7.059 -0.692 1.00 51.84 95 VAL A C 1
ATOM 775 O O . VAL A 1 95 ? 15.308 -7.054 -0.032 1.00 51.84 95 VAL A O 1
ATOM 778 N N . SER A 1 96 ? 17.517 -6.672 -0.170 1.00 53.97 96 SER A N 1
ATOM 779 C CA . SER A 1 96 ? 17.718 -6.291 1.232 1.00 53.97 96 SER A CA 1
ATOM 780 C C . SER A 1 96 ? 17.136 -4.925 1.612 1.00 53.97 96 SER A C 1
ATOM 782 O O . SER A 1 96 ? 16.832 -4.720 2.784 1.00 53.97 96 SER A O 1
ATOM 784 N N . ILE A 1 97 ? 16.982 -3.998 0.659 1.00 55.25 97 ILE A N 1
ATOM 785 C CA . ILE A 1 97 ? 16.596 -2.601 0.940 1.00 55.25 97 ILE A CA 1
ATOM 786 C C . ILE A 1 97 ? 15.099 -2.521 1.243 1.00 55.25 97 ILE A C 1
ATOM 788 O O . ILE A 1 97 ? 14.708 -2.133 2.341 1.00 55.25 97 ILE A O 1
ATOM 792 N N . PHE A 1 98 ? 14.259 -3.041 0.344 1.00 54.91 98 PHE A N 1
ATOM 793 C CA . PHE A 1 98 ? 12.819 -3.143 0.593 1.00 54.91 98 PHE A CA 1
ATOM 794 C C . PHE A 1 98 ? 12.482 -4.098 1.756 1.00 54.91 98 PHE A C 1
ATOM 796 O O . PHE A 1 98 ? 11.460 -3.925 2.414 1.00 54.91 98 PHE A O 1
ATOM 803 N N . GLN A 1 99 ? 13.333 -5.091 2.058 1.00 59.44 99 GLN A N 1
ATOM 804 C CA . GLN A 1 99 ? 13.148 -5.967 3.223 1.00 59.44 99 GLN A CA 1
ATOM 805 C C . GLN A 1 99 ? 13.244 -5.214 4.554 1.00 59.44 99 GLN A C 1
ATOM 807 O O . GLN A 1 99 ? 12.487 -5.524 5.475 1.00 59.44 99 GLN A O 1
ATOM 812 N N . GLN A 1 100 ? 14.153 -4.243 4.670 1.00 62.91 100 GLN A N 1
ATOM 813 C CA . GLN A 1 100 ? 14.277 -3.431 5.882 1.00 62.91 100 GLN A CA 1
ATOM 814 C C . GLN A 1 100 ? 13.036 -2.553 6.079 1.00 62.91 100 GLN A C 1
ATOM 816 O O . GLN A 1 100 ? 12.450 -2.563 7.164 1.00 62.91 100 GLN A O 1
ATOM 821 N N . ASP A 1 101 ? 12.562 -1.894 5.021 1.00 62.28 101 ASP A N 1
ATOM 822 C CA . ASP A 1 101 ? 11.348 -1.071 5.083 1.00 62.28 101 ASP A CA 1
ATOM 823 C C . ASP A 1 101 ? 10.096 -1.909 5.397 1.00 62.28 101 ASP A C 1
ATOM 825 O O . ASP A 1 101 ? 9.286 -1.531 6.249 1.00 62.28 101 ASP A O 1
ATOM 829 N N . LEU A 1 102 ? 9.977 -3.109 4.815 1.00 62.59 102 LEU A N 1
ATOM 830 C CA . LEU A 1 102 ? 8.906 -4.065 5.128 1.00 62.59 102 LEU A CA 1
ATOM 831 C C . LEU A 1 102 ? 8.915 -4.503 6.601 1.00 62.59 102 LEU A C 1
ATOM 833 O O . LEU A 1 102 ? 7.850 -4.643 7.207 1.00 62.59 102 LEU A O 1
ATOM 837 N N . GLN A 1 103 ? 10.092 -4.703 7.202 1.00 66.06 103 GLN A N 1
ATOM 838 C CA . GLN A 1 103 ? 10.206 -5.051 8.623 1.00 66.06 103 GLN A CA 1
ATOM 839 C C . GLN A 1 103 ? 9.767 -3.897 9.532 1.00 66.06 103 GLN A C 1
ATOM 841 O O . GLN A 1 103 ? 9.039 -4.131 10.501 1.00 66.06 103 GLN A O 1
ATOM 846 N N . HIS A 1 104 ? 10.149 -2.660 9.207 1.00 65.88 104 HIS A N 1
ATOM 847 C CA . HIS A 1 104 ? 9.734 -1.474 9.958 1.00 65.88 104 HIS A CA 1
ATOM 848 C C . HIS A 1 104 ? 8.218 -1.231 9.877 1.00 65.88 104 HIS A C 1
ATOM 850 O O . HIS A 1 104 ? 7.587 -0.940 10.898 1.00 65.88 104 HIS A O 1
ATOM 856 N N . ILE A 1 105 ? 7.608 -1.410 8.700 1.00 63.12 105 ILE A N 1
ATOM 857 C CA . ILE A 1 105 ? 6.155 -1.273 8.513 1.00 63.12 105 ILE A CA 1
ATOM 858 C C . ILE A 1 105 ? 5.401 -2.356 9.299 1.00 63.12 105 ILE A C 1
ATOM 860 O O . ILE A 1 105 ? 4.476 -2.034 10.044 1.00 63.12 105 ILE A O 1
ATOM 864 N N . ASN A 1 106 ? 5.838 -3.618 9.224 1.00 63.34 106 ASN A N 1
ATOM 865 C CA . ASN A 1 106 ? 5.191 -4.727 9.936 1.00 63.34 106 ASN A CA 1
ATOM 866 C C . ASN A 1 106 ? 5.254 -4.553 11.466 1.00 63.34 106 ASN A C 1
ATOM 868 O O . ASN A 1 106 ? 4.280 -4.812 12.173 1.00 63.34 106 ASN A O 1
ATOM 872 N N . GLN A 1 107 ? 6.381 -4.065 11.996 1.00 61.59 107 GLN A N 1
ATOM 873 C CA . GLN A 1 107 ? 6.500 -3.742 13.422 1.00 61.59 107 GLN A CA 1
ATOM 874 C C . GLN A 1 107 ? 5.524 -2.638 13.834 1.00 61.59 107 GLN A C 1
ATOM 876 O O . GLN A 1 107 ? 4.864 -2.757 14.866 1.00 61.59 107 GLN A O 1
ATOM 881 N N . ASN A 1 108 ? 5.386 -1.591 13.022 1.00 63.03 108 ASN A N 1
ATOM 882 C CA . ASN A 1 108 ? 4.455 -0.504 13.305 1.00 63.03 108 ASN A CA 1
ATOM 883 C C . ASN A 1 108 ? 2.990 -0.958 13.240 1.00 63.03 108 ASN A C 1
ATOM 885 O O . ASN A 1 108 ? 2.223 -0.614 14.139 1.00 63.03 108 ASN A O 1
ATOM 889 N N . GLU A 1 109 ? 2.608 -1.794 12.272 1.00 60.53 109 GLU A N 1
ATOM 890 C CA . GLU A 1 109 ? 1.265 -2.388 12.215 1.00 60.53 109 GLU A CA 1
ATOM 891 C C . GLU A 1 109 ? 0.975 -3.266 13.439 1.00 60.53 109 GLU A C 1
ATOM 893 O O . GLU A 1 109 ? -0.055 -3.096 14.094 1.00 60.53 109 GLU A O 1
ATOM 898 N N . ARG A 1 110 ? 1.912 -4.137 13.842 1.00 59.84 110 ARG A N 1
ATOM 899 C CA . ARG A 1 110 ? 1.773 -4.950 15.066 1.00 59.84 110 ARG A CA 1
ATOM 900 C C . ARG A 1 110 ? 1.662 -4.096 16.329 1.00 59.84 110 ARG A C 1
ATOM 902 O O . ARG A 1 110 ? 0.903 -4.430 17.242 1.00 59.84 110 ARG A O 1
ATOM 909 N N . ASN A 1 111 ? 2.381 -2.980 16.392 1.00 60.78 111 ASN A N 1
ATOM 910 C CA . ASN A 1 111 ? 2.314 -2.043 17.513 1.00 60.78 111 ASN A CA 1
ATOM 911 C C . ASN A 1 111 ? 0.970 -1.297 17.564 1.00 60.78 111 ASN A C 1
ATOM 913 O O . ASN A 1 111 ? 0.449 -1.037 18.647 1.00 60.78 111 ASN A O 1
ATOM 917 N N . ILE A 1 112 ? 0.374 -0.979 16.413 1.00 64.25 112 ILE A N 1
ATOM 918 C CA . ILE A 1 112 ? -0.952 -0.349 16.340 1.00 64.25 112 ILE A CA 1
ATOM 919 C C . ILE A 1 112 ? -2.044 -1.352 16.731 1.00 64.25 112 ILE A C 1
ATOM 921 O O . ILE A 1 112 ? -2.884 -1.028 17.571 1.00 64.25 112 ILE A O 1
ATOM 925 N N . ILE A 1 113 ? -1.988 -2.581 16.211 1.00 63.34 113 ILE A N 1
ATOM 926 C CA . ILE A 1 113 ? -2.947 -3.651 16.532 1.00 63.34 113 ILE A CA 1
ATOM 927 C C . ILE A 1 113 ? -2.883 -4.009 18.022 1.00 63.34 113 ILE A C 1
ATOM 929 O O . ILE A 1 113 ? -3.913 -4.121 18.685 1.00 63.34 113 ILE A O 1
ATOM 933 N N . SER A 1 114 ? -1.683 -4.135 18.595 1.00 59.22 114 SER A N 1
ATOM 934 C CA . SER A 1 114 ? -1.532 -4.419 20.029 1.00 59.22 114 SER A CA 1
ATOM 935 C C . SER A 1 114 ? -2.054 -3.276 20.910 1.00 59.22 114 SER A C 1
ATOM 937 O O . SER A 1 114 ? -2.730 -3.538 21.908 1.00 59.22 114 SER A O 1
ATOM 939 N N . ARG A 1 115 ? -1.837 -2.010 20.523 1.00 61.44 115 ARG A N 1
ATOM 940 C CA . ARG A 1 115 ? -2.421 -0.847 21.216 1.00 61.44 115 ARG A CA 1
ATOM 941 C C . ARG A 1 115 ? -3.945 -0.828 21.134 1.00 61.44 115 ARG A C 1
ATOM 943 O O . ARG A 1 115 ? -4.587 -0.608 22.157 1.00 61.44 115 ARG A O 1
ATOM 950 N N . GLN A 1 116 ? -4.524 -1.094 19.964 1.00 63.72 116 GLN A N 1
ATOM 951 C CA . GLN A 1 116 ? -5.978 -1.176 19.793 1.00 63.72 116 GLN A CA 1
ATOM 952 C C . GLN A 1 116 ? -6.586 -2.288 20.653 1.00 63.72 116 GLN A C 1
ATOM 954 O O . GLN A 1 116 ? -7.538 -2.034 21.386 1.00 63.72 116 GLN A O 1
ATOM 959 N N . ASN A 1 117 ? -5.974 -3.474 20.665 1.00 63.41 117 ASN A N 1
ATOM 960 C CA . ASN A 1 117 ? -6.420 -4.586 21.506 1.00 63.41 117 ASN A CA 1
ATOM 961 C C . ASN A 1 117 ? -6.338 -4.251 23.004 1.00 63.41 117 ASN A C 1
ATOM 963 O O . ASN A 1 117 ? -7.243 -4.592 23.762 1.00 63.41 117 ASN A O 1
ATOM 967 N N . THR A 1 118 ? -5.291 -3.538 23.431 1.00 67.44 118 THR A N 1
ATOM 968 C CA . THR A 1 118 ? -5.127 -3.120 24.834 1.00 67.44 118 THR A CA 1
ATOM 969 C C . THR A 1 118 ? -6.196 -2.103 25.247 1.00 67.44 118 THR A C 1
ATOM 971 O O . THR A 1 118 ? -6.764 -2.214 26.331 1.00 67.44 118 THR A O 1
ATOM 974 N N . ILE A 1 119 ? -6.509 -1.138 24.374 1.00 68.50 119 ILE A N 1
ATOM 975 C CA . ILE A 1 119 ? -7.555 -0.131 24.610 1.00 68.50 119 ILE A CA 1
ATOM 976 C C . ILE A 1 119 ? -8.944 -0.782 24.637 1.00 68.50 119 ILE A C 1
ATOM 978 O O . ILE A 1 119 ? -9.778 -0.444 25.472 1.00 68.50 119 ILE A O 1
ATOM 982 N N . GLN A 1 120 ? -9.202 -1.747 23.755 1.00 66.44 120 GLN A N 1
ATOM 983 C CA . GLN A 1 120 ? -10.478 -2.456 23.734 1.00 66.44 120 GLN A CA 1
ATOM 984 C C . GLN A 1 120 ? -10.662 -3.314 24.994 1.00 66.44 120 GLN A C 1
ATOM 986 O O . GLN A 1 120 ? -11.736 -3.306 25.591 1.00 66.44 120 GLN A O 1
ATOM 991 N N . GLN A 1 121 ? -9.607 -3.991 25.459 1.00 65.56 121 GLN A N 1
ATOM 992 C CA . GLN A 1 121 ? -9.641 -4.741 26.717 1.00 65.56 121 GLN A CA 1
ATOM 993 C C . GLN A 1 121 ? -9.847 -3.837 27.938 1.00 65.56 121 GLN A C 1
ATOM 995 O O . GLN A 1 121 ? -10.606 -4.200 28.838 1.00 65.56 121 GLN A O 1
ATOM 1000 N N . SER A 1 122 ? -9.215 -2.659 27.982 1.00 66.56 122 SER A N 1
ATOM 1001 C CA . SER A 1 122 ? -9.396 -1.728 29.102 1.00 66.56 122 SER A CA 1
ATOM 1002 C C . SER A 1 122 ? -10.803 -1.126 29.143 1.00 66.56 122 SER A C 1
ATOM 1004 O O . SER A 1 122 ? -11.357 -0.978 30.233 1.00 66.56 122 SER A O 1
ATOM 1006 N N . LEU A 1 123 ? -11.404 -0.844 27.982 1.00 69.12 123 LEU A N 1
ATOM 1007 C CA . LEU A 1 123 ? -12.791 -0.381 27.870 1.00 69.12 123 LEU A CA 1
ATOM 1008 C C . LEU A 1 123 ? -13.785 -1.447 28.348 1.00 69.12 123 LEU A C 1
ATOM 1010 O O . LEU A 1 123 ? -14.632 -1.144 29.185 1.00 69.12 123 LEU A O 1
ATOM 1014 N N . ILE A 1 124 ? -13.624 -2.701 27.909 1.00 73.12 124 ILE A N 1
ATOM 1015 C CA . ILE A 1 124 ? -14.469 -3.825 28.353 1.00 73.12 124 ILE A CA 1
ATOM 1016 C C . ILE A 1 124 ? -14.366 -4.017 29.874 1.00 73.12 124 ILE A C 1
ATOM 1018 O O . ILE A 1 124 ? -15.375 -4.209 30.554 1.00 73.12 124 ILE A O 1
ATOM 1022 N N . TYR A 1 125 ? -13.154 -3.929 30.433 1.00 70.12 125 TYR A N 1
ATOM 1023 C CA . TYR A 1 125 ? -12.946 -4.070 31.875 1.00 70.12 125 TYR A CA 1
ATOM 1024 C C . TYR A 1 125 ? -13.573 -2.918 32.678 1.00 70.12 125 TYR A C 1
ATOM 1026 O O . TYR A 1 125 ? -14.150 -3.145 33.743 1.00 70.12 125 TYR A O 1
ATOM 1034 N N . GLN A 1 126 ? -13.486 -1.678 32.183 1.00 73.75 126 GLN A N 1
ATOM 1035 C CA . GLN A 1 126 ? -14.141 -0.532 32.821 1.00 73.75 126 GLN A CA 1
ATOM 1036 C C . GLN A 1 126 ? -15.666 -0.641 32.783 1.00 73.75 126 GLN A C 1
ATOM 1038 O O . GLN A 1 126 ? -16.312 -0.359 33.793 1.00 73.75 126 GLN A O 1
ATOM 1043 N N . GLU A 1 127 ? -16.232 -1.076 31.659 1.00 75.06 127 GLU A N 1
ATOM 1044 C CA . GLU A 1 127 ? -17.677 -1.230 31.490 1.00 75.06 127 GLU A CA 1
ATOM 1045 C C . GLU A 1 127 ? -18.239 -2.318 32.414 1.00 75.06 127 GLU A C 1
ATOM 1047 O O . GLU A 1 127 ? -19.194 -2.064 33.150 1.00 75.06 127 GLU A O 1
ATOM 1052 N N . GLN A 1 128 ? -17.577 -3.479 32.497 1.00 74.06 128 GLN A N 1
ATOM 1053 C CA . GLN A 1 128 ? -17.946 -4.532 33.451 1.00 74.06 128 GLN A CA 1
ATOM 1054 C C . GLN A 1 128 ? -17.866 -4.045 34.900 1.00 74.06 128 GLN A C 1
ATOM 1056 O O . GLN A 1 128 ? -18.755 -4.316 35.705 1.00 74.06 128 GLN A O 1
ATOM 1061 N N . ARG A 1 129 ? -16.829 -3.277 35.256 1.00 75.56 129 ARG A N 1
ATOM 1062 C CA . ARG A 1 129 ? -16.690 -2.753 36.620 1.00 75.56 129 ARG A CA 1
ATOM 1063 C C . ARG A 1 129 ? -17.789 -1.746 36.967 1.00 75.56 129 ARG A C 1
ATOM 1065 O O . ARG A 1 129 ? -18.295 -1.772 38.087 1.00 75.56 129 ARG A O 1
ATOM 1072 N N . ALA A 1 130 ? -18.168 -0.885 36.022 1.00 75.38 130 ALA A N 1
ATOM 1073 C CA . ALA A 1 130 ? -19.260 0.069 36.195 1.00 75.38 130 ALA A CA 1
ATOM 1074 C C . ALA A 1 130 ? -20.620 -0.6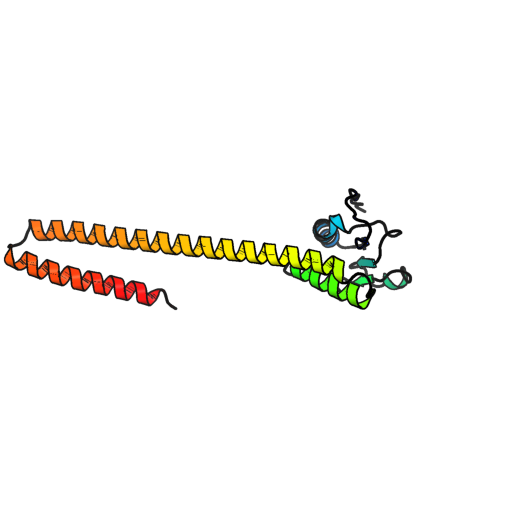38 36.321 1.00 75.38 130 ALA A C 1
ATOM 1076 O O . ALA A 1 130 ? -21.417 -0.284 37.191 1.00 75.38 130 ALA A O 1
ATOM 1077 N N . GLN A 1 131 ? -20.859 -1.673 35.512 1.00 74.38 131 GLN A N 1
ATOM 1078 C CA . GLN A 1 131 ? -22.077 -2.477 35.573 1.00 74.38 131 GLN A CA 1
ATOM 1079 C C . GLN A 1 131 ? -22.204 -3.216 36.914 1.00 74.38 131 GLN A C 1
ATOM 1081 O O . GLN A 1 131 ? -23.263 -3.172 37.539 1.00 74.38 131 GLN A O 1
ATOM 1086 N N . ASN A 1 132 ? -21.115 -3.813 37.406 1.00 76.94 132 ASN A N 1
ATOM 1087 C CA . ASN A 1 132 ? -21.102 -4.503 38.698 1.00 76.94 132 ASN A CA 1
ATOM 1088 C C . ASN A 1 132 ? -21.351 -3.529 39.865 1.00 76.94 132 ASN A C 1
ATOM 1090 O O . ASN A 1 132 ? -22.152 -3.814 40.755 1.00 76.94 132 ASN A O 1
ATOM 1094 N N . ALA A 1 133 ? -20.729 -2.344 39.836 1.00 78.06 133 ALA A N 1
ATOM 1095 C CA . ALA A 1 133 ? -20.943 -1.309 40.851 1.00 78.06 133 ALA A CA 1
ATOM 1096 C C . ALA A 1 133 ? -22.397 -0.801 40.871 1.00 78.06 133 ALA A C 1
ATOM 1098 O O . ALA A 1 133 ? -22.969 -0.578 41.940 1.00 78.06 133 ALA A O 1
ATOM 1099 N N . LEU A 1 134 ? -23.025 -0.659 39.697 1.00 79.38 134 LEU A N 1
ATOM 1100 C CA . LEU A 1 134 ? -24.437 -0.293 39.596 1.00 79.38 134 LEU A CA 1
ATOM 1101 C C . LEU A 1 134 ? -25.337 -1.377 40.207 1.00 79.38 134 LEU A C 1
ATOM 1103 O O . LEU A 1 134 ? -26.219 -1.050 41.001 1.00 79.38 134 LEU A O 1
ATOM 1107 N N . ILE A 1 135 ? -25.095 -2.654 39.897 1.00 78.06 135 ILE A N 1
ATOM 1108 C CA . ILE A 1 135 ? -25.861 -3.780 40.459 1.00 78.06 135 ILE A CA 1
ATOM 1109 C C . ILE A 1 135 ? -25.741 -3.815 41.988 1.00 78.06 135 ILE A C 1
ATOM 1111 O O . ILE A 1 135 ? -26.756 -3.949 42.673 1.00 78.06 135 ILE A O 1
ATOM 1115 N N . GLU A 1 136 ? -24.538 -3.634 42.540 1.00 79.44 136 GLU A N 1
ATOM 1116 C CA . GLU A 1 136 ? -24.347 -3.562 43.995 1.00 79.44 136 GLU A CA 1
ATOM 1117 C C . GLU A 1 136 ? -25.100 -2.387 44.626 1.00 79.44 136 GLU A C 1
ATOM 1119 O O . GLU A 1 136 ? -25.734 -2.558 45.668 1.00 79.44 136 GLU A O 1
ATOM 1124 N N . SER A 1 137 ? -25.094 -1.212 43.988 1.00 81.12 137 SER A N 1
ATOM 1125 C CA . SER A 1 137 ? -25.828 -0.047 44.496 1.00 81.12 137 SER A CA 1
ATOM 1126 C C . SER A 1 137 ? -27.345 -0.275 44.517 1.00 81.12 137 SER A C 1
ATOM 1128 O O . SER A 1 137 ? -28.004 0.036 45.510 1.00 81.12 137 SER A O 1
ATOM 1130 N N . ILE A 1 138 ? -27.897 -0.905 43.471 1.00 79.75 138 ILE A N 1
ATOM 1131 C CA . ILE A 1 138 ? -29.321 -1.256 43.391 1.00 79.75 138 ILE A CA 1
ATOM 1132 C C . ILE A 1 138 ? -29.668 -2.285 44.471 1.00 79.75 138 ILE A C 1
ATOM 1134 O O . ILE A 1 138 ? -30.695 -2.153 45.141 1.00 79.75 138 ILE A O 1
ATOM 1138 N N . LYS A 1 139 ? -28.803 -3.288 44.670 1.00 79.19 139 LYS A N 1
ATOM 1139 C CA . LYS A 1 139 ? -28.960 -4.304 45.715 1.00 79.19 139 LYS A CA 1
ATOM 1140 C C . LYS A 1 139 ? -29.007 -3.668 47.105 1.00 79.19 139 LYS A C 1
ATOM 1142 O O . LYS A 1 139 ? -29.935 -3.940 47.860 1.00 79.19 139 LYS A O 1
ATOM 1147 N N . GLN A 1 140 ? -28.050 -2.798 47.431 1.00 81.38 140 GLN A N 1
ATOM 1148 C CA . GLN A 1 140 ? -27.985 -2.140 48.740 1.00 81.38 140 GLN A CA 1
ATOM 1149 C C . GLN A 1 140 ? -29.199 -1.243 49.008 1.00 81.38 140 GLN A C 1
ATOM 1151 O O . GLN A 1 140 ? -29.750 -1.277 50.110 1.00 81.38 140 GLN A O 1
ATOM 1156 N N . GLU A 1 141 ? -29.638 -0.472 48.010 1.00 83.88 141 GLU A N 1
ATOM 1157 C CA . GLU A 1 141 ? -30.805 0.404 48.151 1.00 83.88 141 GLU A CA 1
ATOM 1158 C C . GLU A 1 141 ? -32.085 -0.411 48.380 1.00 83.88 141 GLU A C 1
ATOM 1160 O O . GLU A 1 141 ? -32.838 -0.146 49.319 1.00 83.88 141 GLU A O 1
ATOM 1165 N N . LYS A 1 142 ? -32.296 -1.480 47.599 1.00 78.06 142 LYS A N 1
ATOM 1166 C CA . LYS A 1 142 ? -33.456 -2.366 47.773 1.00 78.06 142 LYS A CA 1
ATOM 1167 C C . LYS A 1 142 ? -33.439 -3.123 49.093 1.00 78.06 142 LYS A C 1
ATOM 1169 O O . LYS A 1 142 ? -34.490 -3.279 49.714 1.00 78.06 142 LYS A O 1
ATOM 1174 N N . MET A 1 143 ? -32.264 -3.531 49.561 1.00 73.88 143 MET A N 1
ATOM 1175 C CA . MET A 1 143 ? -32.116 -4.166 50.867 1.00 73.88 143 MET A CA 1
ATOM 1176 C C . MET A 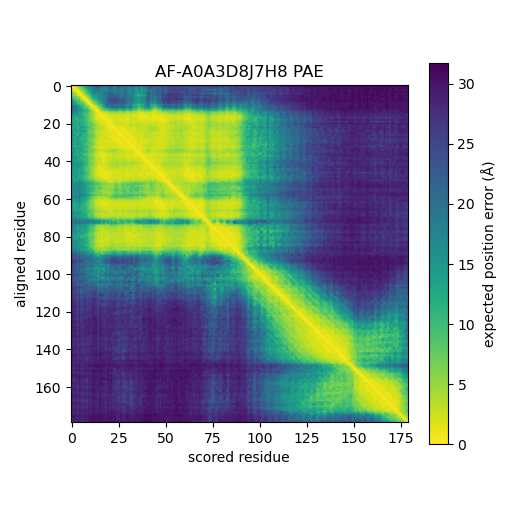1 143 ? -32.484 -3.198 51.996 1.00 73.88 143 MET A C 1
ATOM 1178 O O . MET A 1 143 ? -33.253 -3.557 52.882 1.00 73.88 143 MET A O 1
ATOM 1182 N N . ARG A 1 144 ? -32.044 -1.934 51.929 1.00 77.94 144 ARG A N 1
ATOM 1183 C CA . ARG A 1 144 ? -32.463 -0.897 52.889 1.00 77.94 144 ARG A CA 1
ATOM 1184 C C . ARG A 1 144 ? -33.971 -0.658 52.892 1.00 77.94 144 ARG A C 1
ATOM 1186 O O . ARG A 1 144 ? -34.547 -0.544 53.974 1.00 77.94 144 ARG A O 1
ATOM 1193 N N . GLU A 1 145 ? -34.610 -0.586 51.724 1.00 78.25 145 GLU A N 1
ATOM 1194 C CA . GLU A 1 145 ? -36.070 -0.424 51.630 1.00 78.25 145 GLU A CA 1
ATOM 1195 C C . GLU A 1 145 ? -36.824 -1.589 52.291 1.00 78.25 145 GLU A C 1
ATOM 1197 O O . GLU A 1 145 ? -37.798 -1.365 53.011 1.00 78.25 145 GLU A O 1
ATOM 1202 N N . LEU A 1 146 ? -36.360 -2.826 52.087 1.00 67.81 146 LEU A N 1
ATOM 1203 C CA . LEU A 1 146 ? -36.983 -4.030 52.645 1.00 67.81 146 LEU A CA 1
ATOM 1204 C C . LEU A 1 146 ? -36.775 -4.137 54.162 1.00 67.81 146 LEU A C 1
ATOM 1206 O O . LEU A 1 146 ? -37.725 -4.405 54.899 1.00 67.81 146 LEU A O 1
ATOM 1210 N N . LEU A 1 147 ? -35.564 -3.859 54.649 1.00 67.12 147 LEU A N 1
ATOM 1211 C CA . LEU A 1 147 ? -35.235 -3.884 56.079 1.00 67.12 147 LEU A CA 1
ATOM 1212 C C . LEU A 1 147 ? -36.014 -2.839 56.884 1.00 67.12 147 LEU A C 1
ATOM 1214 O O . LEU A 1 147 ? -36.356 -3.070 58.041 1.00 67.12 147 LEU A O 1
ATOM 1218 N N . ARG A 1 148 ? -36.341 -1.697 56.270 1.00 68.25 148 ARG A N 1
ATOM 1219 C CA . ARG A 1 148 ? -37.094 -0.619 56.922 1.00 68.25 148 ARG A CA 1
ATOM 1220 C C . ARG A 1 148 ? -38.555 -0.991 57.227 1.00 68.25 148 ARG A C 1
AT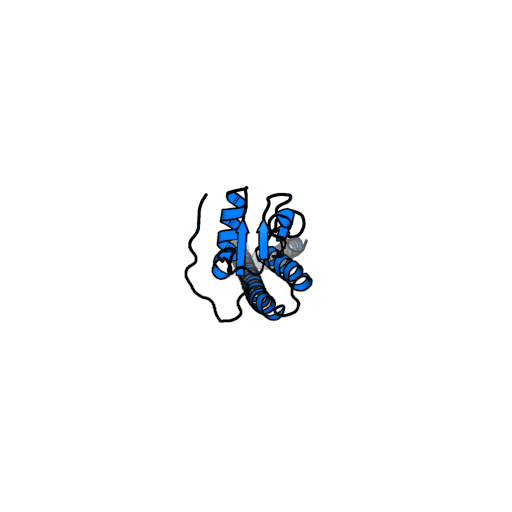OM 1222 O O . ARG A 1 148 ? -39.155 -0.359 58.091 1.00 68.25 148 ARG A O 1
ATOM 1229 N N . ASN A 1 149 ? -39.108 -2.006 56.555 1.00 64.25 149 ASN A N 1
ATOM 1230 C CA . ASN A 1 149 ? -40.536 -2.344 56.595 1.00 64.25 149 ASN A CA 1
ATOM 1231 C C . ASN A 1 149 ? -40.851 -3.772 57.096 1.00 64.25 149 ASN A C 1
ATOM 1233 O O . ASN A 1 149 ? -42.020 -4.161 57.066 1.00 64.25 149 ASN A O 1
ATOM 1237 N N . THR A 1 150 ? -39.865 -4.559 57.553 1.00 56.69 150 THR A N 1
ATOM 1238 C CA . THR A 1 150 ? -40.057 -6.008 57.785 1.00 56.69 150 THR A CA 1
ATOM 1239 C C . THR A 1 150 ? -39.547 -6.497 59.150 1.00 56.69 150 THR A C 1
ATOM 1241 O O . THR A 1 150 ? -38.603 -5.954 59.714 1.00 56.69 150 THR A O 1
ATOM 1244 N N . ASN A 1 151 ? -40.186 -7.548 59.680 1.00 66.56 151 ASN A N 1
ATOM 1245 C CA . ASN A 1 151 ? -39.848 -8.229 60.939 1.00 66.56 151 ASN A CA 1
ATOM 1246 C C . ASN A 1 151 ? -38.413 -8.836 60.882 1.00 66.56 151 ASN A C 1
ATOM 1248 O O . ASN A 1 151 ? -38.041 -9.360 59.827 1.00 66.56 151 ASN A O 1
ATOM 1252 N N . PRO A 1 152 ? -37.617 -8.847 61.975 1.00 67.94 152 PRO A N 1
ATOM 1253 C CA . PRO A 1 152 ? -36.187 -9.204 61.946 1.00 67.94 152 PRO A CA 1
ATOM 1254 C C . PRO A 1 152 ? -35.887 -10.638 61.480 1.00 67.94 152 PRO A C 1
ATOM 1256 O O . PRO A 1 152 ? -34.829 -10.907 60.924 1.00 67.94 152 PRO A O 1
ATOM 1259 N N . GLU A 1 153 ? -36.822 -11.565 61.682 1.00 67.81 153 GLU A N 1
ATOM 1260 C CA . GLU A 1 153 ? -36.668 -12.976 61.303 1.00 67.81 153 GLU A CA 1
ATOM 1261 C C . GLU A 1 153 ? -36.902 -13.213 59.796 1.00 67.81 153 GLU A C 1
ATOM 1263 O O . GLU A 1 153 ? -36.237 -14.035 59.169 1.00 67.81 153 GLU A O 1
ATOM 1268 N N . LEU A 1 154 ? -37.810 -12.438 59.192 1.00 65.31 154 LEU A N 1
ATOM 1269 C CA . LEU A 1 154 ? -38.082 -12.436 57.747 1.00 65.31 154 LEU A CA 1
ATOM 1270 C C . LEU A 1 154 ? -36.982 -11.708 56.967 1.00 65.31 154 LEU A C 1
ATOM 1272 O O . LEU A 1 154 ? -36.656 -12.095 55.849 1.00 65.31 154 LEU A O 1
ATOM 1276 N N . SER A 1 155 ? -36.380 -10.690 57.581 1.00 62.25 155 SER A N 1
ATOM 1277 C CA . SER A 1 155 ? -35.243 -9.937 57.047 1.00 62.25 155 SER A CA 1
ATOM 1278 C C . SER A 1 155 ? -34.078 -10.842 56.628 1.00 62.25 155 SER A C 1
ATOM 1280 O O . SER A 1 155 ? -33.596 -10.727 55.505 1.00 62.25 155 SER A O 1
ATOM 1282 N N . GLY A 1 156 ? -33.653 -11.771 57.492 1.00 67.88 156 GLY A N 1
ATOM 1283 C CA . GLY A 1 156 ? -32.532 -12.668 57.181 1.00 67.88 156 GLY A CA 1
ATOM 1284 C C . GLY A 1 156 ? -32.834 -13.644 56.037 1.00 67.88 156 GLY A C 1
ATOM 1285 O O . GLY A 1 156 ? -31.966 -13.933 55.220 1.00 67.88 156 GLY A O 1
ATOM 1286 N N . GLN A 1 157 ? -34.081 -14.112 55.923 1.00 72.44 157 GLN A N 1
ATOM 1287 C CA . GLN A 1 157 ? -34.493 -14.984 54.813 1.00 72.44 157 GLN A CA 1
ATOM 1288 C C . GLN A 1 157 ? -34.541 -14.226 53.481 1.00 72.44 157 GLN A C 1
ATOM 1290 O O . GLN A 1 157 ? -34.163 -14.767 52.443 1.00 72.44 157 GLN A O 1
ATOM 1295 N N . ILE A 1 158 ? -34.975 -12.963 53.512 1.00 72.12 158 ILE A N 1
ATOM 1296 C CA . ILE A 1 158 ? -34.975 -12.080 52.342 1.00 72.12 158 ILE A CA 1
ATOM 1297 C C . ILE A 1 158 ? -33.542 -11.814 51.870 1.00 72.12 158 ILE A C 1
ATOM 1299 O O . ILE A 1 158 ? -33.305 -11.841 50.668 1.00 72.12 158 ILE A O 1
ATOM 1303 N N . GLU A 1 159 ? -32.594 -11.609 52.786 1.00 71.31 159 GLU A N 1
ATOM 1304 C CA . GLU A 1 159 ? -31.183 -11.356 52.463 1.00 71.31 159 GLU A CA 1
ATOM 1305 C C . GLU A 1 159 ? -30.546 -12.536 51.708 1.00 71.31 159 GLU A C 1
ATOM 1307 O O . GLU A 1 159 ? -29.981 -12.343 50.632 1.00 71.31 159 GLU A O 1
ATOM 1312 N N . VAL A 1 160 ? -30.758 -13.770 52.184 1.00 78.62 160 VAL A N 1
ATOM 1313 C CA . VAL A 1 160 ? -30.270 -14.992 51.513 1.00 78.62 160 VAL A CA 1
ATOM 1314 C C . VAL A 1 160 ? -30.866 -15.147 50.110 1.00 78.62 160 VAL A C 1
ATOM 1316 O O . VAL A 1 160 ? -30.142 -15.413 49.151 1.00 78.62 160 VAL A O 1
ATOM 1319 N N . LEU A 1 161 ? -32.178 -14.931 49.958 1.00 77.81 161 LEU A N 1
ATOM 1320 C CA . LEU A 1 161 ? -32.840 -15.007 48.651 1.00 77.81 161 LEU A CA 1
ATOM 1321 C C . LEU A 1 161 ? -32.338 -13.926 47.685 1.00 77.81 161 LEU A C 1
ATOM 1323 O O . LEU A 1 161 ? -32.226 -14.167 46.481 1.00 77.81 161 LEU A O 1
ATOM 1327 N N . PHE A 1 162 ? -32.032 -12.732 48.194 1.00 77.25 162 PHE A N 1
ATOM 1328 C CA . PHE A 1 162 ? -31.513 -11.636 47.383 1.00 77.25 162 PHE A CA 1
ATOM 1329 C C . PHE A 1 162 ? -30.077 -11.895 46.922 1.00 77.25 162 PHE A C 1
ATOM 1331 O O . PHE A 1 162 ? -29.724 -11.547 45.791 1.00 77.25 162 PHE A O 1
ATOM 1338 N N . ASP A 1 163 ? -29.261 -12.521 47.767 1.00 77.75 163 ASP A N 1
ATOM 1339 C CA . ASP A 1 163 ? -27.907 -12.954 47.430 1.00 77.75 163 ASP A CA 1
ATOM 1340 C C . ASP A 1 163 ? -27.920 -14.020 46.334 1.00 77.75 163 ASP A C 1
ATOM 1342 O O . ASP A 1 163 ? -27.253 -13.845 45.310 1.00 77.75 163 ASP A O 1
ATOM 1346 N N . GLU A 1 164 ? -28.752 -15.055 46.483 1.00 81.25 164 GLU A N 1
ATOM 1347 C CA . GLU A 1 164 ? -28.921 -16.095 45.463 1.00 81.25 164 GLU A CA 1
ATOM 1348 C C . GLU A 1 164 ? -29.418 -15.517 44.132 1.00 81.25 164 GLU A C 1
ATOM 1350 O O . GLU A 1 164 ? -28.888 -15.848 43.068 1.00 81.25 164 GLU A O 1
ATOM 1355 N N . LEU A 1 165 ? -30.405 -14.613 44.165 1.00 79.81 165 LEU A N 1
ATOM 1356 C CA . LEU A 1 165 ? -30.924 -13.961 42.962 1.00 79.81 165 LEU A CA 1
ATOM 1357 C C . LEU A 1 165 ? -29.850 -13.099 42.284 1.00 79.81 165 LEU A C 1
ATOM 1359 O O . LEU A 1 165 ? -29.675 -13.176 41.067 1.00 79.81 165 LEU A O 1
ATOM 1363 N N . SER A 1 166 ? -29.119 -12.298 43.066 1.00 74.88 166 SER A N 1
ATOM 1364 C CA . SER A 1 166 ? -28.041 -11.439 42.562 1.00 74.88 166 SER A CA 1
ATOM 1365 C C . SER A 1 166 ? -26.969 -12.278 41.875 1.00 74.88 166 SER A C 1
ATOM 1367 O O . SER A 1 166 ? -26.564 -11.967 40.755 1.00 74.88 166 SER A O 1
ATOM 1369 N N . GLN A 1 167 ? -26.560 -13.381 42.505 1.00 78.06 167 GLN A N 1
ATOM 1370 C CA . GLN A 1 167 ? -25.574 -14.301 41.952 1.00 78.06 167 GLN A CA 1
ATOM 1371 C C . GLN A 1 167 ? -26.058 -14.928 40.636 1.00 78.06 167 GLN A C 1
ATOM 1373 O O . GLN A 1 167 ? -25.322 -14.944 39.650 1.00 78.06 167 GLN A O 1
ATOM 1378 N N . LYS A 1 168 ? -27.330 -15.332 40.565 1.00 82.12 168 LYS A N 1
ATOM 1379 C CA . LYS A 1 168 ? -27.930 -15.900 39.348 1.00 82.12 168 LYS A CA 1
ATOM 1380 C C . LYS A 1 168 ? -28.017 -14.893 38.195 1.00 82.12 168 LYS A C 1
ATOM 1382 O O . LYS A 1 168 ? -27.806 -15.261 37.037 1.00 82.12 168 LYS A O 1
ATOM 1387 N N . ILE A 1 169 ? -28.294 -13.620 38.491 1.00 78.00 169 ILE A N 1
ATOM 1388 C CA . ILE A 1 169 ? -28.281 -12.529 37.500 1.00 78.00 169 ILE A CA 1
ATOM 1389 C C . ILE A 1 169 ? -26.858 -12.319 36.968 1.00 78.00 169 ILE A C 1
ATOM 1391 O O . ILE A 1 169 ? -26.668 -12.271 35.752 1.00 78.00 169 ILE A O 1
ATOM 1395 N N . TYR A 1 170 ? -25.856 -12.271 37.852 1.00 75.62 170 TYR A N 1
ATOM 1396 C CA . TYR A 1 170 ? -24.445 -12.156 37.467 1.00 75.62 170 TYR A CA 1
ATOM 1397 C C . TYR A 1 170 ? -23.984 -13.303 36.560 1.00 75.62 170 TYR A C 1
ATOM 1399 O O . TYR A 1 170 ? -23.344 -13.068 35.533 1.00 75.62 170 TYR A O 1
ATOM 1407 N N . GLU A 1 171 ? -24.329 -14.544 36.904 1.00 78.06 171 GLU A N 1
ATOM 1408 C CA . GLU A 1 171 ? -23.992 -15.725 36.104 1.00 78.06 171 GLU A CA 1
ATOM 1409 C C . GLU A 1 171 ? -24.655 -15.690 34.722 1.00 78.06 171 GLU A C 1
ATOM 1411 O O . GLU A 1 171 ? -24.003 -15.970 33.714 1.00 78.06 171 GLU A O 1
ATOM 1416 N N . THR A 1 172 ? -25.925 -15.283 34.655 1.00 78.50 172 THR A N 1
ATOM 1417 C CA . THR A 1 172 ? -26.683 -15.205 33.396 1.00 78.50 172 THR A CA 1
ATOM 1418 C C . THR A 1 172 ? -26.119 -14.130 32.462 1.00 78.50 172 THR A C 1
ATOM 1420 O O . THR A 1 172 ? -25.933 -14.380 31.269 1.00 78.50 172 THR A O 1
ATOM 1423 N N . LEU A 1 173 ? -25.784 -12.951 32.996 1.00 72.00 173 LEU A N 1
ATOM 1424 C CA . LEU A 1 173 ? -25.197 -11.853 32.219 1.00 72.00 173 LEU A CA 1
ATOM 1425 C C . LEU A 1 173 ? -23.793 -12.206 31.699 1.00 72.00 173 LEU A C 1
ATOM 1427 O O . LEU A 1 173 ? -23.484 -11.943 30.537 1.00 72.00 173 LEU A O 1
ATOM 1431 N N . ASN A 1 174 ? -22.969 -12.884 32.505 1.00 69.12 174 ASN A N 1
ATOM 1432 C CA . ASN A 1 174 ? -21.621 -13.298 32.100 1.00 69.12 174 ASN A CA 1
ATOM 1433 C C . ASN A 1 174 ? -21.600 -14.464 31.093 1.00 69.12 174 ASN A C 1
ATOM 1435 O O . ASN A 1 174 ? -20.622 -14.621 30.358 1.00 69.12 174 ASN A O 1
ATOM 1439 N N . GLN A 1 175 ? -22.657 -15.279 31.018 1.00 66.56 175 GLN A N 1
ATOM 1440 C CA . GLN A 1 175 ? -22.777 -16.345 30.015 1.00 66.56 175 GLN A CA 1
ATOM 1441 C C . GLN A 1 175 ? -23.231 -15.838 28.636 1.00 66.56 175 GLN A C 1
ATOM 1443 O O . GLN A 1 175 ? -22.915 -16.468 27.626 1.00 66.56 175 GLN A O 1
ATOM 1448 N N . HIS A 1 176 ? -23.928 -14.700 28.555 1.00 54.12 176 HIS A N 1
ATOM 1449 C CA . HIS A 1 176 ? -24.353 -14.105 27.279 1.00 54.12 176 HIS A CA 1
ATOM 1450 C C . HIS A 1 176 ? -23.258 -13.308 26.546 1.00 54.12 176 HIS A C 1
ATOM 1452 O O . HIS A 1 176 ? -23.409 -13.050 25.357 1.00 54.12 176 HIS A O 1
ATOM 1458 N N . GLY A 1 177 ? -22.131 -12.989 27.194 1.00 50.12 177 GLY A N 1
ATOM 1459 C CA . GLY A 1 177 ? -20.996 -12.281 26.578 1.00 50.12 177 GLY A CA 1
ATOM 1460 C C . GLY A 1 177 ? -19.946 -13.159 25.871 1.00 50.12 177 GLY A C 1
ATOM 1461 O O . GLY A 1 177 ? -18.912 -12.638 25.467 1.00 50.12 177 GLY A O 1
ATOM 1462 N N . LYS A 1 178 ? -20.156 -14.482 25.757 1.00 43.25 178 LYS A N 1
ATOM 1463 C CA . LYS A 1 178 ? -19.194 -15.452 25.174 1.00 43.25 178 LYS A CA 1
ATOM 1464 C C . LYS A 1 178 ? -19.639 -16.084 23.837 1.00 43.25 178 LYS A C 1
ATOM 1466 O O . LYS A 1 178 ? -19.206 -17.193 23.527 1.00 43.25 178 LYS A O 1
ATOM 1471 N N . LYS A 1 179 ? -20.501 -15.426 23.058 1.00 35.34 179 LYS A N 1
ATOM 1472 C CA . LYS A 1 179 ? -20.863 -15.859 21.695 1.00 35.34 179 LYS A CA 1
ATOM 1473 C C . LYS A 1 179 ? -20.409 -14.858 20.651 1.00 35.34 179 LYS A C 1
ATOM 1475 O O . LYS A 1 179 ? -20.572 -13.650 20.915 1.00 35.34 179 LYS A O 1
#

Secondary structure (DSSP, 8-state):
----PPP----TTPPPEEEE-SSHHHHHHHHHHTTTTB--GGG-SEEEES-TTGGGT-TTS-EEEBTTTB---SSHHHHHHHHHHHHHHH-TT-HHHHHHHHHHHHHHHHHHHHHHHHHHHHHHHHHHHHHHHHHHHHHHHHHHHHHTTS-HHHHHHHHHHHHHHHHHHHHHHHHHT--

pLDDT: mean 73.51, std 13.87, range [34.0, 93.0]

Mean predicted aligned error: 17.7 Å

Foldseek 3Di:
DDDDDADDDDDPQAAAEDEDEPDPVCSVVCCVLCRNRYDDPVPHQAYEYCDPPVCVVCVPHHYQHEPPQQDPDPDSLSRLVSVLVSVCVVPVPRNPPSVVVSVVVVVVVVVVVVVVVVVVVVVVVVVVVVVVVVLVVVLVVVLVVDVVPDDPVVSVVVVVVSVVVSVVVVVVVVVVVPD

Radius of gyration: 31.6 Å; Cα contacts (8 Å, |Δi|>4): 137; chains: 1; bounding box: 64×34×88 Å

Solvent-accessible surface area (backbone atoms only — not comparable to full-atom values): 10426 Å² total; per-residue (Å²): 137,87,84,81,82,67,80,92,74,75,62,96,84,67,70,22,32,20,80,50,49,79,52,63,66,59,41,51,56,50,46,64,79,40,46,85,30,50,35,57,70,97,63,31,68,29,34,41,27,64,54,84,73,50,57,80,76,38,79,91,41,56,68,42,35,51,72,77,57,40,61,90,56,96,44,72,64,56,44,54,48,36,50,43,53,55,43,43,77,75,46,77,89,54,60,67,60,56,48,52,56,50,51,53,51,52,51,51,51,53,53,50,53,52,50,51,53,50,51,52,52,52,50,54,53,50,49,53,52,54,52,52,52,50,52,52,51,52,49,53,54,52,49,52,59,49,57,75,75,49,59,77,76,60,42,58,56,51,50,55,54,49,51,56,49,51,51,52,51,52,53,55,58,63,62,69,74,77,121

Sequence (179 aa):
MFELQPQDFKKDGDVGIYLHCHNIFLSISLGFYLKGHLNTLDKADFIITDVVNLEKKYTHLPVCMIGRDLYTPCSVYEMFAQLHDFYSHVNAKQVSIFQQDLQHINQNERNIISRQNTIQQSLIYQEQRAQNALIESIKQEKMRELLRNTNPELSGQIEVLFDELSQKIYETLNQHGKK